Protein AF-M0PJS1-F1 (afdb_monomer_lite)

Foldseek 3Di:
DPPDPDDDDLVVLLVVCVVPHDAQEEAEDADCQLNSNVLSCVVVNYHYDYHHDDVVSVVNNVVVNVVCVVVVVVCVVAFDPFLVQQLLQQLLQLLLLLVLLVQLCVVVVHPFSLPAQFQEWEWEWPFTGCCRPHVLAGGETEIEGAGAPPQDPVNQVVSQVSSVVSCCDPPNVVSNYHYDYHYDHLVVVVVCVVVVVPVRDDQKWFKDFQSDRQATDDIDGPVRVCVCRVVHVNSSVVRSPHRHRMYIYQKGKHWADQPDDPPPDDDDRDQWTKIWIAGVVGDIRIHTHHDD

InterPro domains:
  IPR001091 Restriction/modification DNA-methyltransferase [PR00508] (4-21)
  IPR001091 Restriction/modification DNA-methyltransferase [PR00508] (23-41)
  IPR001091 Restriction/modification DNA-methyltransferase [PR00508] (46-66)
  IPR002941 DNA methylase N-4/N-6 [PF01555] (4-60)
  IPR029063 S-adenosyl-L-methionine-dependent methyltransferase superfamily [G3DSA:3.40.50.150] (2-87)
  IPR029063 S-adenosyl-L-methionine-dependent methyltransferase superfamily [SSF53335] (4-60)

Radius of gyration: 25.77 Å; chains: 1; bounding box: 63×34×69 Å

pLDDT: mean 86.14, std 14.32, range [41.97, 98.25]

Organism: NCBI:txid1230455

Secondary structure (DSSP, 8-state):
----TTPPPHHHHHHHHHHH--TT-EEEETT-TT-HHHHHHHHTT-EEEE--S-HHHHHHHHHHHHHHHHHHHHHHTS--HHHHHHHHHHHHHHHHHHHHHHHHHHHTT-SSGGGSSEEEEEEEEEEESTTSSBTTB-EEEEEEEEE-TT--HHHHHHHHHHHHHHTTSTTGGGS--EEEEEEEEHHHHHHHHHTTS-----SEEEEE-TT--SB--EEEEHHHHHHHHTT--HHHHHTTT-SSPPEEESEEEEEE-TTS--TTS--PPPSSEEEEEEETTS-EEEEEE---

Sequence (292 aa):
MFDHPAAFPPKLIERILTLSTERDDVVLDPFAGSGVVLGQAELMDRRPIGVELNGKYSEAYPDLKEYLEEHHEEEDQVTSQEDLDRIICGLRQTKYARELLRTMASELGLSSPSQLDVHTAFLVSRELGYQSVEDDIHGQIDLVLLVDNETTARQALDYDEIAEEVTTIQPCSGFGIRARTLVMTAEEFISEIANETYTHLPDEFFVYEDGRHYVYSEDISYSDWRKMNEGTDQWTEHHSDNEIPPIVSNIGVEVNHPKHSMETVSRDLSGDHEIQLNKSSGEHYRHIIRTN

Structure (mmCIF, N/CA/C/O backbone):
data_AF-M0PJS1-F1
#
_entry.id   AF-M0PJS1-F1
#
loop_
_atom_site.group_PDB
_atom_site.id
_atom_site.type_symbol
_atom_site.label_atom_id
_atom_site.label_alt_id
_atom_site.label_comp_id
_atom_site.label_asym_id
_atom_site.label_entity_id
_atom_site.label_seq_id
_atom_site.pdbx_PDB_ins_code
_atom_site.Cartn_x
_atom_site.Cartn_y
_atom_site.Cartn_z
_atom_site.occupancy
_atom_site.B_iso_or_equiv
_atom_site.auth_seq_id
_atom_site.auth_comp_id
_atom_site.auth_asym_id
_atom_site.auth_atom_id
_atom_site.pdbx_PDB_model_num
ATOM 1 N N . MET A 1 1 ? 35.751 -13.418 -24.372 1.00 43.16 1 MET A N 1
ATOM 2 C CA . MET A 1 1 ? 36.240 -12.031 -24.200 1.00 43.16 1 MET A CA 1
ATOM 3 C C . MET A 1 1 ? 36.715 -11.553 -25.560 1.00 43.16 1 MET A C 1
ATOM 5 O O . MET A 1 1 ? 37.822 -11.881 -25.967 1.00 43.16 1 MET A O 1
ATOM 9 N N . PHE A 1 2 ? 35.816 -10.925 -26.316 1.00 49.91 2 PHE A N 1
ATOM 10 C CA . PHE A 1 2 ? 36.083 -10.476 -27.679 1.00 49.91 2 PHE A CA 1
ATOM 11 C C . PHE A 1 2 ? 37.102 -9.339 -27.629 1.00 49.91 2 PHE A C 1
ATOM 13 O O . PHE A 1 2 ? 36.835 -8.287 -27.055 1.00 49.91 2 PHE A O 1
ATOM 20 N N . ASP A 1 3 ? 38.290 -9.572 -28.179 1.00 45.31 3 ASP A N 1
ATOM 21 C CA . ASP A 1 3 ? 39.387 -8.605 -28.200 1.00 45.31 3 ASP A CA 1
ATOM 22 C C . ASP A 1 3 ? 39.115 -7.551 -29.294 1.00 45.31 3 ASP A C 1
ATOM 24 O O . ASP A 1 3 ? 39.772 -7.503 -30.334 1.00 45.31 3 ASP A O 1
ATOM 28 N N . HIS A 1 4 ? 38.059 -6.752 -29.097 1.00 50.75 4 HIS A N 1
ATOM 29 C CA . HIS A 1 4 ? 37.787 -5.544 -29.870 1.00 50.75 4 HIS A CA 1
ATOM 30 C C . HIS A 1 4 ? 38.051 -4.331 -28.964 1.00 50.75 4 HIS A C 1
ATOM 32 O O . HIS A 1 4 ? 37.250 -4.044 -28.073 1.00 50.75 4 HIS A O 1
ATOM 38 N N . PRO A 1 5 ? 39.122 -3.554 -29.193 1.00 41.97 5 PRO A N 1
ATOM 39 C CA . PRO A 1 5 ? 39.534 -2.441 -28.325 1.00 41.97 5 PRO A CA 1
ATOM 40 C C . PRO A 1 5 ? 38.572 -1.230 -28.302 1.00 41.97 5 PRO A C 1
ATOM 42 O O . PRO A 1 5 ? 38.933 -0.171 -27.796 1.00 41.97 5 PRO A O 1
ATOM 45 N N . ALA A 1 6 ? 37.365 -1.360 -28.867 1.00 50.88 6 ALA A N 1
ATOM 46 C CA . ALA A 1 6 ? 36.404 -0.272 -29.077 1.00 50.88 6 ALA A CA 1
ATOM 47 C C . ALA A 1 6 ? 34.950 -0.759 -29.287 1.00 50.88 6 ALA A C 1
ATOM 49 O O . ALA A 1 6 ? 34.209 -0.148 -30.052 1.00 50.88 6 ALA A O 1
ATOM 50 N N . ALA A 1 7 ? 34.536 -1.876 -28.675 1.00 60.78 7 ALA A N 1
ATOM 51 C CA . ALA A 1 7 ? 33.124 -2.264 -28.710 1.00 60.78 7 ALA A CA 1
ATOM 52 C C . ALA A 1 7 ? 32.303 -1.290 -27.846 1.00 60.78 7 ALA A C 1
ATOM 54 O O . ALA A 1 7 ? 32.611 -1.091 -26.668 1.00 60.78 7 ALA A O 1
ATOM 55 N N . PHE A 1 8 ? 31.285 -0.651 -28.429 1.00 65.44 8 PHE A N 1
ATOM 56 C CA . PHE A 1 8 ? 30.352 0.175 -27.663 1.00 65.44 8 PHE A CA 1
ATOM 57 C C . PHE A 1 8 ? 29.582 -0.697 -26.656 1.00 65.44 8 PHE A C 1
ATOM 59 O O . PHE A 1 8 ? 29.200 -1.814 -27.006 1.00 65.44 8 PHE A O 1
ATOM 66 N N . PRO A 1 9 ? 29.314 -0.209 -25.429 1.00 78.38 9 PRO A N 1
ATOM 67 C CA . PRO A 1 9 ? 28.422 -0.905 -24.508 1.00 78.38 9 PRO A CA 1
ATOM 68 C C . PRO A 1 9 ? 27.019 -1.057 -25.127 1.00 78.38 9 PRO A C 1
ATOM 70 O O . PRO A 1 9 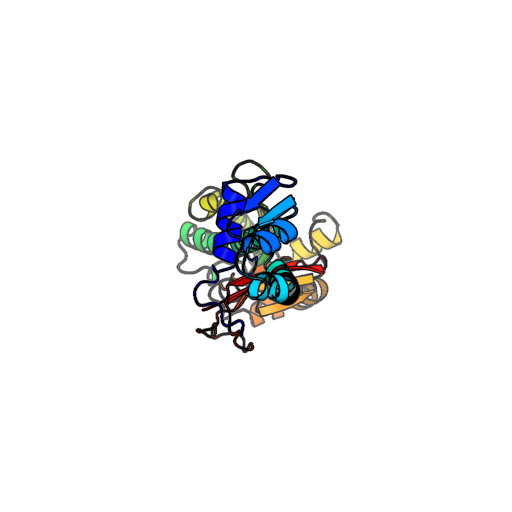? 26.480 -0.045 -25.586 1.00 78.38 9 PRO A O 1
ATOM 73 N N . PRO A 1 10 ? 26.393 -2.250 -25.108 1.00 81.75 10 PRO A N 1
ATOM 74 C CA . PRO A 1 10 ? 25.068 -2.475 -25.703 1.00 81.75 10 PRO A CA 1
ATOM 75 C C . PRO A 1 10 ? 23.997 -1.468 -25.245 1.00 81.75 10 PRO A C 1
ATOM 77 O O . PRO A 1 10 ? 23.343 -0.850 -26.081 1.00 81.75 10 PRO A O 1
ATOM 80 N N . LYS A 1 11 ? 23.943 -1.150 -23.941 1.00 77.38 11 LYS A N 1
ATOM 81 C CA . LYS A 1 11 ? 23.026 -0.141 -23.358 1.00 77.38 11 LYS A CA 1
ATOM 82 C C . LYS A 1 11 ? 23.152 1.258 -23.949 1.00 77.38 11 LYS A C 1
ATOM 84 O O . LYS A 1 11 ? 22.189 2.022 -23.996 1.00 77.38 11 LYS A O 1
ATOM 89 N N . LEU A 1 12 ? 24.359 1.640 -24.367 1.00 82.31 12 LEU A N 1
ATOM 90 C CA . LEU A 1 12 ? 24.550 2.934 -25.015 1.00 82.31 12 LEU A CA 1
ATOM 91 C C . LEU A 1 12 ? 23.846 2.947 -26.373 1.00 82.31 12 LEU A C 1
ATOM 93 O O . LEU A 1 12 ? 23.213 3.941 -26.723 1.00 82.31 12 LEU A O 1
ATOM 97 N N . ILE A 1 13 ? 23.957 1.851 -27.119 1.00 89.31 13 ILE A N 1
ATOM 98 C CA . ILE A 1 13 ? 23.344 1.715 -28.434 1.00 89.31 13 ILE A CA 1
ATOM 99 C C . ILE A 1 13 ? 21.829 1.604 -28.318 1.00 89.31 13 ILE A C 1
ATOM 101 O O . ILE A 1 13 ? 21.129 2.318 -29.027 1.00 89.31 13 ILE A O 1
ATOM 105 N N . GLU A 1 14 ? 21.334 0.801 -27.381 1.00 86.75 14 GLU A N 1
ATOM 106 C CA . GLU A 1 14 ? 19.908 0.687 -27.069 1.00 86.75 14 GLU A CA 1
ATOM 107 C C . GLU A 1 14 ? 19.284 2.071 -26.847 1.00 86.75 14 GLU A C 1
ATOM 109 O O . GLU A 1 14 ? 18.338 2.461 -27.528 1.00 86.75 14 GLU A O 1
ATOM 114 N N . ARG A 1 15 ? 19.897 2.888 -25.981 1.00 81.75 15 ARG A N 1
ATOM 115 C CA . ARG A 1 15 ? 19.432 4.253 -25.716 1.00 81.75 15 ARG A CA 1
ATOM 116 C C . ARG A 1 15 ? 19.425 5.133 -26.966 1.00 81.75 15 ARG A C 1
ATOM 118 O O . ARG A 1 15 ? 18.509 5.934 -27.138 1.00 81.75 15 ARG A O 1
ATOM 125 N N . ILE A 1 16 ? 20.448 5.032 -27.815 1.00 88.38 16 ILE A N 1
ATOM 126 C CA . ILE A 1 16 ? 20.513 5.793 -29.070 1.00 88.38 16 ILE A CA 1
ATOM 127 C C . ILE A 1 16 ? 19.375 5.362 -29.998 1.00 88.38 16 ILE A C 1
ATOM 129 O O . ILE A 1 16 ? 18.677 6.226 -30.528 1.00 88.38 16 ILE A O 1
ATOM 133 N N . LEU A 1 17 ? 19.156 4.058 -30.163 1.00 89.88 17 LEU A N 1
ATOM 134 C CA . LEU A 1 17 ? 18.108 3.511 -31.022 1.00 89.88 17 LEU A CA 1
ATOM 135 C C . LEU A 1 17 ? 16.718 3.908 -30.525 1.00 89.88 17 LEU A C 1
ATOM 137 O O . LEU A 1 17 ? 15.922 4.398 -31.319 1.00 89.88 17 LEU A O 1
ATOM 141 N N . THR A 1 18 ? 16.457 3.818 -29.221 1.00 87.38 18 THR A N 1
ATOM 142 C CA . THR A 1 18 ? 15.199 4.274 -28.607 1.00 87.38 18 THR A CA 1
ATOM 143 C C . THR A 1 18 ? 14.923 5.756 -28.862 1.00 87.38 18 THR A C 1
ATOM 145 O O . THR A 1 18 ? 13.782 6.143 -29.078 1.00 87.38 18 THR A O 1
ATOM 148 N N . LEU A 1 19 ? 15.954 6.606 -28.858 1.00 82.38 19 LEU A N 1
ATOM 149 C CA . LEU A 1 19 ? 15.788 8.051 -29.058 1.00 82.38 19 LEU A CA 1
ATOM 150 C C . LEU A 1 19 ? 15.707 8.479 -30.527 1.00 82.38 19 LEU A C 1
ATOM 152 O O . LEU A 1 19 ? 15.354 9.627 -30.798 1.00 82.38 19 LEU A O 1
ATOM 156 N N . SER A 1 20 ? 16.104 7.618 -31.463 1.00 84.62 20 SER A N 1
ATOM 157 C CA . SER A 1 20 ? 16.297 8.001 -32.868 1.00 84.62 20 SER A CA 1
ATOM 158 C C . SER A 1 20 ? 15.546 7.137 -33.878 1.00 84.62 20 SER A C 1
ATOM 160 O O . SER A 1 20 ? 15.572 7.474 -35.062 1.00 84.62 20 SER A O 1
ATOM 162 N N . THR A 1 21 ? 14.890 6.058 -33.439 1.00 89.44 21 THR A N 1
ATOM 163 C CA . THR A 1 21 ? 14.210 5.087 -34.310 1.00 89.44 21 THR A CA 1
ATOM 164 C C . THR A 1 21 ? 12.970 4.494 -33.648 1.00 89.44 21 THR A C 1
ATOM 166 O O . THR A 1 21 ? 12.951 4.267 -32.436 1.00 89.44 21 THR A O 1
ATOM 169 N N . GLU A 1 22 ? 11.982 4.150 -34.464 1.00 86.06 22 GLU A N 1
ATOM 170 C CA . GLU A 1 22 ? 10.805 3.378 -34.069 1.00 86.06 22 GLU A CA 1
ATOM 171 C C . GLU A 1 22 ? 10.966 1.889 -34.424 1.00 86.06 22 GLU A C 1
ATOM 173 O O . GLU A 1 22 ? 11.893 1.487 -35.133 1.00 86.06 22 GLU A O 1
ATOM 178 N N . ARG A 1 23 ? 10.055 1.043 -33.930 1.00 83.50 23 ARG A N 1
ATOM 179 C CA . ARG A 1 23 ? 9.947 -0.357 -34.379 1.00 83.50 23 ARG A CA 1
ATOM 180 C C . ARG A 1 23 ? 9.796 -0.410 -35.907 1.00 83.50 23 ARG A C 1
ATOM 182 O O . ARG A 1 23 ? 9.174 0.465 -36.503 1.00 83.50 23 ARG A O 1
ATOM 189 N N . ASP A 1 24 ? 10.362 -1.443 -36.530 1.00 90.50 24 ASP A N 1
ATOM 190 C CA . ASP A 1 24 ? 10.407 -1.664 -37.982 1.00 90.50 24 ASP A CA 1
ATOM 191 C C . ASP A 1 24 ? 11.245 -0.656 -38.794 1.00 90.50 24 ASP A C 1
ATOM 193 O O . ASP A 1 24 ? 11.407 -0.836 -40.012 1.00 90.50 24 ASP A O 1
ATOM 197 N N . ASP A 1 25 ? 11.839 0.369 -38.178 1.00 94.44 25 ASP A N 1
ATOM 198 C CA . ASP A 1 25 ? 12.742 1.279 -38.885 1.00 94.44 25 ASP A CA 1
ATOM 199 C C . ASP A 1 25 ? 13.999 0.565 -39.395 1.00 94.44 25 ASP A C 1
ATOM 201 O O . ASP A 1 25 ? 14.440 -0.464 -38.875 1.00 94.44 25 ASP A O 1
ATOM 205 N N . VAL A 1 26 ? 14.584 1.119 -40.460 1.00 96.38 26 VAL A N 1
ATOM 206 C CA . VAL A 1 26 ? 15.851 0.634 -41.017 1.00 96.38 26 VAL A CA 1
ATOM 207 C C . VAL A 1 26 ? 17.010 1.363 -40.348 1.00 96.38 26 VAL A C 1
ATOM 209 O O . VAL A 1 26 ? 17.112 2.585 -40.444 1.00 96.38 26 VAL A O 1
ATOM 212 N N . VAL A 1 27 ? 17.919 0.608 -39.733 1.00 95.38 27 VAL A N 1
ATOM 213 C CA . VAL A 1 27 ? 19.111 1.139 -39.056 1.00 95.38 27 VAL A CA 1
ATOM 214 C C . VAL A 1 27 ? 20.334 0.859 -39.917 1.00 95.38 27 VAL A C 1
ATOM 216 O O . VAL A 1 27 ? 20.688 -0.296 -40.123 1.00 95.38 27 VAL A O 1
ATOM 219 N N . LEU A 1 28 ? 20.988 1.901 -40.431 1.00 95.62 28 LEU A N 1
ATOM 220 C CA . LEU A 1 28 ? 22.205 1.762 -41.235 1.00 95.62 28 LEU A CA 1
ATOM 221 C C . LEU A 1 28 ? 23.446 2.085 -40.401 1.00 95.62 28 LEU A C 1
ATOM 223 O O . LEU A 1 28 ? 23.619 3.230 -39.984 1.00 95.62 28 LEU A O 1
ATOM 227 N N . ASP A 1 29 ? 24.347 1.114 -40.269 1.00 93.50 29 ASP A N 1
ATOM 228 C CA . ASP A 1 29 ? 25.695 1.329 -39.747 1.00 93.50 29 ASP A CA 1
ATOM 229 C C . ASP A 1 29 ? 26.751 1.046 -40.836 1.00 93.50 29 ASP A C 1
ATOM 231 O O . ASP A 1 29 ? 27.052 -0.113 -41.144 1.00 93.50 29 ASP A O 1
ATOM 235 N N . PRO A 1 30 ? 27.326 2.086 -41.471 1.00 93.50 30 PRO A N 1
ATOM 236 C CA . PRO A 1 30 ? 28.321 1.904 -42.524 1.00 93.50 30 PRO A CA 1
ATOM 237 C C . PRO A 1 30 ? 29.697 1.455 -42.000 1.00 93.50 30 PRO A C 1
ATOM 239 O O . PRO A 1 30 ? 30.570 1.167 -42.820 1.00 93.50 30 PRO A O 1
ATOM 242 N N . PHE A 1 31 ? 29.902 1.423 -40.677 1.00 91.12 31 PHE A N 1
ATOM 243 C CA . PHE A 1 31 ? 31.144 1.012 -40.019 1.00 91.12 31 PHE A CA 1
ATOM 244 C C . PHE A 1 31 ? 30.828 0.073 -38.852 1.00 91.12 31 PHE A C 1
ATOM 246 O O . PHE A 1 31 ? 31.144 0.361 -37.698 1.00 91.12 31 PHE A O 1
ATOM 253 N N . ALA A 1 32 ? 30.193 -1.054 -39.176 1.00 88.12 32 ALA A N 1
ATOM 254 C CA . ALA A 1 32 ? 29.545 -1.910 -38.189 1.00 88.12 32 ALA A CA 1
ATOM 255 C C . ALA A 1 32 ? 30.506 -2.527 -37.157 1.00 88.12 32 ALA A C 1
ATOM 257 O O . ALA A 1 32 ? 30.060 -2.936 -36.081 1.00 88.12 32 ALA A O 1
ATOM 258 N N . GLY A 1 33 ? 31.812 -2.612 -37.451 1.00 88.75 33 GLY A N 1
ATOM 259 C CA . GLY A 1 33 ? 32.778 -3.245 -36.558 1.00 88.75 33 GLY A CA 1
ATOM 260 C C . GLY A 1 33 ? 32.347 -4.674 -36.238 1.00 88.75 33 GLY A C 1
ATOM 261 O O . GLY A 1 33 ? 31.968 -5.426 -37.135 1.00 88.75 33 GLY A O 1
ATOM 262 N N . SER A 1 34 ? 32.352 -5.046 -34.954 1.00 85.38 34 SER A N 1
ATOM 263 C CA . SER A 1 34 ? 31.847 -6.351 -34.498 1.00 85.38 34 SER A CA 1
ATOM 264 C C . SER A 1 34 ? 30.330 -6.529 -34.644 1.00 85.38 34 SER A C 1
ATOM 266 O O . SER A 1 34 ? 29.852 -7.649 -34.515 1.00 85.38 34 SER A O 1
ATOM 268 N N . GLY A 1 35 ? 29.574 -5.461 -34.916 1.00 90.00 35 GLY A N 1
ATOM 269 C CA . GLY A 1 35 ? 28.140 -5.519 -35.204 1.00 90.00 35 GLY A CA 1
ATOM 270 C C . GLY A 1 35 ? 27.214 -5.274 -34.011 1.00 90.00 35 GLY A C 1
ATOM 271 O O . GLY A 1 35 ? 26.051 -5.657 -34.086 1.00 90.00 35 GLY A O 1
ATOM 272 N N . VAL A 1 36 ? 27.675 -4.612 -32.938 1.00 90.56 36 VAL A N 1
ATOM 273 C CA . VAL A 1 36 ? 26.840 -4.309 -31.747 1.00 90.56 36 VAL A CA 1
ATOM 274 C C . VAL A 1 36 ? 25.583 -3.525 -32.129 1.00 90.56 36 VAL A C 1
ATOM 276 O O . VAL A 1 36 ? 24.502 -3.831 -31.643 1.00 90.56 36 VAL A O 1
ATOM 279 N N . VAL A 1 37 ? 25.703 -2.557 -33.047 1.00 92.62 37 VAL A N 1
ATOM 280 C CA . VAL A 1 37 ? 24.556 -1.775 -33.541 1.00 92.62 37 VAL A CA 1
ATOM 281 C C . VAL A 1 37 ? 23.551 -2.637 -34.282 1.00 92.62 37 VAL A C 1
ATOM 283 O O . VAL A 1 37 ? 22.350 -2.467 -34.096 1.00 92.62 37 VAL A O 1
ATOM 286 N N . LEU A 1 38 ? 24.033 -3.586 -35.081 1.00 93.56 38 LEU A N 1
ATOM 287 C CA . LEU A 1 38 ? 23.169 -4.480 -35.841 1.00 93.56 38 LEU A CA 1
ATOM 288 C C . LEU A 1 38 ? 22.439 -5.446 -34.910 1.00 93.56 38 LEU A C 1
ATOM 290 O O . LEU A 1 38 ? 21.225 -5.563 -35.003 1.00 93.56 38 LEU A O 1
ATOM 294 N N . GLY A 1 39 ? 23.172 -6.091 -33.997 1.00 92.38 39 GLY A N 1
ATOM 295 C CA . GLY A 1 39 ? 22.597 -7.021 -33.026 1.00 92.38 39 GLY A CA 1
ATOM 296 C C . GLY A 1 39 ? 21.570 -6.342 -32.122 1.00 92.38 39 GLY A C 1
ATOM 297 O O . GLY A 1 39 ? 20.450 -6.823 -32.012 1.00 92.38 39 GLY A O 1
ATOM 298 N N . GLN A 1 40 ? 21.901 -5.174 -31.561 1.00 91.00 40 GLN A N 1
ATOM 299 C CA . GLN A 1 40 ? 20.974 -4.431 -30.703 1.00 91.00 40 GLN A CA 1
ATOM 300 C C . GLN A 1 40 ? 19.736 -3.943 -31.469 1.00 91.00 40 GLN A C 1
ATOM 302 O O . GLN A 1 40 ? 18.629 -4.012 -30.949 1.00 91.00 40 GLN A O 1
ATOM 307 N N . ALA A 1 41 ? 19.895 -3.460 -32.705 1.00 93.19 41 ALA A N 1
ATOM 308 C CA . ALA A 1 41 ? 18.760 -3.048 -33.526 1.00 93.19 41 ALA A CA 1
ATOM 309 C C . ALA A 1 41 ? 17.835 -4.227 -33.855 1.00 93.19 41 ALA A C 1
ATOM 311 O O . ALA A 1 41 ? 16.621 -4.068 -33.788 1.00 93.19 41 ALA A O 1
ATOM 312 N N . GLU A 1 42 ? 18.389 -5.397 -34.177 1.00 92.38 42 GLU A N 1
ATOM 313 C CA . GLU A 1 42 ? 17.598 -6.603 -34.436 1.00 92.38 42 GLU A CA 1
ATOM 314 C C . GLU A 1 42 ? 16.822 -7.057 -33.193 1.00 92.38 42 GLU A C 1
ATOM 316 O O . GLU A 1 42 ? 15.618 -7.277 -33.293 1.00 92.38 42 GLU A O 1
ATOM 321 N N . LEU A 1 43 ? 17.478 -7.110 -32.025 1.00 89.94 43 LEU A N 1
ATOM 322 C CA . LEU A 1 43 ? 16.841 -7.433 -30.738 1.00 89.94 43 LEU A CA 1
ATOM 323 C C . LEU A 1 43 ? 15.668 -6.510 -30.415 1.00 89.94 43 LEU A C 1
ATOM 325 O O . LEU A 1 43 ? 14.646 -6.926 -29.887 1.00 89.94 43 LEU A O 1
ATOM 329 N N . MET A 1 44 ? 15.808 -5.243 -30.779 1.00 88.44 44 MET A N 1
ATOM 330 C CA . MET A 1 44 ? 14.816 -4.213 -30.541 1.00 88.44 44 MET A CA 1
ATOM 331 C C . MET A 1 44 ? 13.702 -4.182 -31.611 1.00 88.44 44 MET A C 1
ATOM 333 O O . MET A 1 44 ? 12.988 -3.190 -31.696 1.00 88.44 44 MET A O 1
ATOM 337 N N . ASP A 1 45 ? 13.519 -5.203 -32.451 1.00 92.12 45 ASP A N 1
ATOM 338 C CA . ASP A 1 45 ? 12.538 -5.222 -33.555 1.00 92.12 45 ASP A CA 1
ATOM 339 C C . ASP A 1 45 ? 12.775 -4.143 -34.644 1.00 92.12 45 ASP A C 1
ATOM 341 O O . ASP A 1 45 ? 11.832 -3.575 -35.209 1.00 92.12 45 ASP A O 1
ATOM 345 N N . ARG A 1 46 ? 14.033 -3.800 -34.948 1.00 95.00 46 ARG A N 1
ATOM 346 C CA . ARG A 1 46 ? 14.403 -2.934 -36.088 1.00 95.00 46 ARG A CA 1
ATOM 347 C C . ARG A 1 46 ? 15.063 -3.753 -37.203 1.00 95.00 46 ARG A C 1
ATOM 349 O O . ARG A 1 46 ? 15.420 -4.915 -37.035 1.00 95.00 46 ARG A O 1
ATOM 356 N N . ARG A 1 47 ? 15.240 -3.144 -38.382 1.00 96.88 47 ARG A N 1
ATOM 357 C CA . ARG A 1 47 ? 15.844 -3.774 -39.573 1.00 96.88 47 ARG A CA 1
ATOM 358 C C . ARG A 1 47 ? 17.262 -3.241 -39.819 1.00 96.88 47 ARG A C 1
ATOM 360 O O . ARG A 1 47 ? 17.412 -2.238 -40.523 1.00 96.88 47 ARG A O 1
ATOM 367 N N . PRO A 1 48 ? 18.312 -3.866 -39.262 1.00 95.88 48 PRO A N 1
ATOM 368 C CA . PRO A 1 48 ? 19.676 -3.380 -39.421 1.00 95.88 48 PRO A CA 1
ATOM 369 C C . PRO A 1 48 ? 20.266 -3.675 -40.806 1.00 95.88 48 PRO A C 1
ATOM 371 O O . PRO A 1 48 ? 20.028 -4.720 -41.410 1.00 95.88 48 PRO A O 1
ATOM 374 N N . ILE A 1 49 ? 21.106 -2.761 -41.288 1.00 95.69 49 ILE A N 1
ATOM 375 C CA . ILE A 1 49 ? 21.976 -2.922 -42.452 1.00 95.69 49 ILE A CA 1
ATOM 376 C C . ILE A 1 49 ? 23.372 -2.470 -42.034 1.00 95.69 49 ILE A C 1
ATOM 378 O O . ILE A 1 49 ? 23.560 -1.324 -41.630 1.00 95.69 49 ILE A O 1
ATOM 382 N N . GLY A 1 50 ? 24.354 -3.360 -42.151 1.00 93.19 50 GLY A N 1
ATOM 383 C CA . GLY A 1 50 ? 25.729 -3.093 -41.742 1.00 93.19 50 GLY A CA 1
ATOM 384 C C . GLY A 1 50 ? 26.741 -3.338 -42.848 1.00 93.19 50 GLY A C 1
ATOM 385 O O . GLY A 1 50 ? 26.582 -4.264 -43.645 1.00 93.19 50 GLY A O 1
ATOM 386 N N . VAL A 1 51 ? 27.800 -2.529 -42.877 1.00 93.38 51 VAL A N 1
ATOM 387 C CA . VAL A 1 51 ? 28.969 -2.752 -43.739 1.00 93.38 51 VAL A CA 1
ATOM 388 C C . VAL A 1 51 ? 30.233 -2.766 -42.885 1.00 93.38 51 VAL A C 1
ATOM 390 O O . VAL A 1 51 ? 30.452 -1.876 -42.069 1.00 93.38 51 VAL A O 1
ATOM 393 N N . GLU A 1 52 ? 31.076 -3.776 -43.091 1.00 90.62 52 GLU A N 1
ATOM 394 C CA . GLU A 1 52 ? 32.392 -3.904 -42.466 1.00 90.62 52 GLU A CA 1
ATOM 395 C C . GLU A 1 52 ? 33.365 -4.534 -43.472 1.00 90.62 52 GLU A C 1
ATOM 397 O O . GLU A 1 52 ? 33.002 -5.435 -44.230 1.00 90.62 52 GLU A O 1
ATOM 402 N N . LEU A 1 53 ? 34.597 -4.029 -43.518 1.00 91.19 53 LEU A N 1
ATOM 403 C CA . LEU A 1 53 ? 35.625 -4.475 -44.463 1.00 91.19 53 LEU A CA 1
ATOM 404 C C . LEU A 1 53 ? 36.530 -5.554 -43.863 1.00 91.19 53 LEU A C 1
ATOM 406 O O . LEU A 1 53 ? 37.124 -6.351 -44.592 1.00 91.19 53 LEU A O 1
ATOM 410 N N . ASN A 1 54 ? 36.680 -5.563 -42.541 1.00 87.50 54 ASN A N 1
ATOM 411 C CA . ASN A 1 54 ? 37.516 -6.508 -41.830 1.00 87.50 54 ASN A CA 1
ATOM 412 C C . ASN A 1 54 ? 36.760 -7.814 -41.572 1.00 87.50 54 ASN A C 1
ATOM 414 O O . ASN A 1 54 ? 35.949 -7.910 -40.652 1.00 87.50 54 ASN A O 1
ATOM 418 N N . GLY A 1 55 ? 37.115 -8.851 -42.334 1.00 85.81 55 GLY A N 1
ATOM 419 C CA . GLY A 1 55 ? 36.506 -10.177 -42.217 1.00 85.81 55 GLY A CA 1
ATOM 420 C C . GLY A 1 55 ? 36.545 -10.763 -40.803 1.00 85.81 55 GLY A C 1
ATOM 421 O O . GLY A 1 55 ? 35.607 -11.448 -40.425 1.00 85.81 55 GLY A O 1
ATOM 422 N N . LYS A 1 56 ? 37.542 -10.415 -39.974 1.00 85.75 56 LYS A N 1
ATOM 423 C CA . LYS A 1 56 ? 37.596 -10.881 -38.576 1.00 85.75 56 LY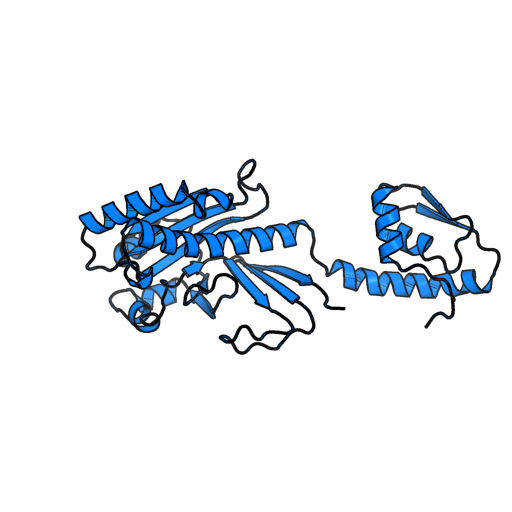S A CA 1
ATOM 424 C C . LYS A 1 56 ? 36.410 -10.408 -37.737 1.00 85.75 56 LYS A C 1
ATOM 426 O O . LYS A 1 56 ? 35.990 -11.117 -36.833 1.00 85.75 56 LYS A O 1
ATOM 431 N N . TYR A 1 57 ? 35.907 -9.203 -37.993 1.00 83.31 57 TYR A N 1
ATOM 432 C CA . TYR A 1 57 ? 34.765 -8.669 -37.255 1.00 83.31 57 TYR A CA 1
ATOM 433 C C . TYR A 1 57 ? 33.447 -9.221 -37.793 1.00 83.31 57 TYR A C 1
ATOM 435 O O . TYR A 1 57 ? 32.570 -9.555 -37.006 1.00 83.31 57 TYR A O 1
ATOM 443 N N . SER A 1 58 ? 33.349 -9.417 -39.110 1.00 83.06 58 SER A N 1
ATOM 444 C CA . SER A 1 58 ? 32.211 -10.111 -39.721 1.00 83.06 58 SER A CA 1
ATOM 445 C C . SER A 1 58 ? 32.093 -11.563 -39.245 1.00 83.06 58 SER A C 1
ATOM 447 O O . SER A 1 58 ? 30.990 -12.041 -39.011 1.00 83.06 58 SER A O 1
ATOM 449 N N . GLU A 1 59 ? 33.222 -12.256 -39.073 1.00 86.38 59 GLU A N 1
ATOM 450 C CA . GLU A 1 59 ? 33.275 -13.628 -38.552 1.00 86.38 59 GLU A CA 1
ATOM 451 C C . GLU A 1 59 ? 32.876 -13.717 -37.072 1.00 86.38 59 GLU A C 1
ATOM 453 O O . GLU A 1 59 ? 32.342 -14.740 -36.663 1.00 86.38 59 GLU A O 1
ATOM 458 N N . ALA A 1 60 ? 33.091 -12.654 -36.287 1.00 84.12 60 ALA A N 1
ATOM 459 C CA . ALA A 1 60 ? 32.734 -12.594 -34.865 1.00 84.12 60 ALA A CA 1
ATOM 460 C C . ALA A 1 60 ? 31.264 -12.207 -34.605 1.00 84.12 60 ALA A C 1
ATOM 462 O O . ALA A 1 60 ? 30.808 -12.264 -33.465 1.00 84.12 60 ALA A O 1
ATOM 463 N N . TYR A 1 61 ? 30.526 -11.782 -35.636 1.00 87.00 61 TYR A N 1
ATOM 464 C CA . TYR A 1 61 ? 29.149 -11.308 -35.490 1.00 87.00 61 TYR A CA 1
ATOM 465 C C . TYR A 1 61 ? 28.165 -12.373 -34.967 1.00 87.00 61 TYR A C 1
ATOM 467 O O . TYR A 1 61 ? 27.370 -12.022 -34.098 1.00 87.00 61 TYR A O 1
ATOM 475 N N . PRO A 1 62 ? 28.197 -13.649 -35.413 1.00 87.62 62 PRO A N 1
ATOM 476 C CA . PRO A 1 62 ? 27.315 -14.682 -34.865 1.00 87.62 62 PRO A CA 1
ATOM 477 C C . PRO A 1 62 ? 27.491 -14.871 -33.354 1.00 87.62 62 PRO A C 1
ATOM 479 O O . PRO A 1 62 ? 26.501 -14.849 -32.632 1.00 87.62 62 PRO A O 1
ATOM 482 N N . ASP A 1 63 ? 28.737 -14.952 -32.876 1.00 85.44 63 ASP A N 1
ATOM 483 C CA . ASP A 1 63 ? 29.037 -15.109 -31.447 1.00 85.44 63 ASP A CA 1
ATOM 484 C C . ASP A 1 63 ? 28.605 -13.872 -30.636 1.00 85.44 63 ASP A C 1
ATOM 486 O O . ASP A 1 63 ? 28.162 -13.983 -29.495 1.00 85.44 63 ASP A O 1
ATOM 490 N N . LEU A 1 64 ? 28.734 -12.668 -31.213 1.00 86.25 64 LEU A N 1
ATOM 491 C CA . LEU A 1 64 ? 28.222 -11.442 -30.597 1.00 86.25 64 LEU A CA 1
ATOM 492 C C . LEU A 1 64 ? 26.695 -11.454 -30.521 1.00 86.25 64 LEU A C 1
ATOM 494 O O . LEU A 1 64 ? 26.145 -11.019 -29.516 1.00 86.25 64 LEU A O 1
ATOM 498 N N . LYS A 1 65 ? 26.019 -11.892 -31.585 1.00 86.44 65 LYS A N 1
ATOM 499 C CA . LYS A 1 65 ? 24.560 -11.964 -31.627 1.00 86.44 65 LYS A CA 1
ATOM 500 C C . LYS A 1 65 ? 24.041 -12.926 -30.562 1.00 86.44 65 LYS A C 1
ATOM 502 O O . LYS A 1 65 ? 23.183 -12.520 -29.795 1.00 86.44 65 LYS A O 1
ATOM 507 N N . GLU A 1 66 ? 24.628 -14.117 -30.460 1.00 84.69 66 GLU A N 1
ATOM 508 C CA . GLU A 1 66 ? 24.303 -15.091 -29.410 1.00 84.69 66 GLU A CA 1
ATOM 509 C C . GLU A 1 66 ? 24.550 -14.499 -28.013 1.00 84.69 66 GLU A C 1
ATOM 511 O O . GLU A 1 66 ? 23.659 -14.522 -27.174 1.00 84.69 66 GLU A O 1
ATOM 516 N N . TYR A 1 67 ? 25.696 -13.841 -27.790 1.00 84.12 67 TYR A N 1
ATOM 517 C CA . TYR A 1 67 ? 25.963 -13.129 -26.534 1.00 84.12 67 TYR A CA 1
ATOM 518 C C . TYR A 1 67 ? 24.896 -12.069 -26.220 1.00 84.12 67 TYR A C 1
ATOM 520 O O . TYR A 1 67 ? 24.447 -11.970 -25.081 1.00 84.12 67 TYR A O 1
ATOM 528 N N . LEU A 1 68 ? 24.502 -11.254 -27.203 1.00 83.44 68 LEU A N 1
ATOM 529 C CA . LEU A 1 68 ? 23.487 -10.223 -27.008 1.00 83.44 68 LEU A CA 1
ATOM 530 C C . LEU A 1 68 ? 22.109 -10.839 -26.744 1.00 83.44 68 LEU A C 1
ATOM 532 O O . LEU A 1 68 ? 21.424 -10.336 -25.871 1.00 83.44 68 LEU A O 1
ATOM 536 N N . GLU A 1 69 ? 21.723 -11.913 -27.435 1.00 81.31 69 GLU A N 1
ATOM 537 C CA . GLU A 1 69 ? 20.465 -12.643 -27.208 1.00 81.31 69 GLU A CA 1
ATOM 538 C C . GLU A 1 69 ? 20.419 -13.262 -25.800 1.00 81.31 69 GLU A C 1
ATOM 540 O O . GLU A 1 69 ? 19.473 -13.009 -25.058 1.00 81.31 69 GLU A O 1
ATOM 545 N N . GLU A 1 70 ? 21.476 -13.969 -25.381 1.00 76.44 70 GLU A N 1
ATOM 546 C CA . GLU A 1 70 ? 21.587 -14.557 -24.035 1.00 76.44 70 GLU A CA 1
ATOM 547 C C . GLU A 1 70 ? 21.486 -13.494 -22.929 1.00 76.44 70 GLU A C 1
ATOM 549 O O . GLU A 1 70 ? 20.812 -13.693 -21.920 1.00 76.44 70 GLU A O 1
ATOM 554 N N . HIS A 1 71 ? 22.135 -12.341 -23.119 1.00 69.50 71 HIS A N 1
ATOM 555 C CA . HIS A 1 71 ? 22.135 -11.265 -22.124 1.00 69.50 71 HIS A CA 1
ATOM 556 C C . HIS A 1 71 ? 20.901 -10.351 -22.236 1.00 69.50 71 HIS A C 1
ATOM 558 O O . HIS A 1 71 ? 20.591 -9.654 -21.272 1.00 69.50 71 HIS A O 1
ATOM 564 N N . HIS A 1 72 ? 20.186 -10.354 -23.368 1.00 65.25 72 HIS A N 1
ATOM 565 C CA . HIS A 1 72 ? 18.906 -9.660 -23.539 1.00 65.25 72 HIS A CA 1
ATOM 566 C C . HIS A 1 72 ? 17.786 -10.413 -22.829 1.00 65.25 72 HIS A C 1
ATOM 568 O O . HIS A 1 72 ? 16.990 -9.783 -22.151 1.00 65.25 72 HIS A O 1
ATOM 574 N N . GLU A 1 73 ? 17.753 -11.748 -22.888 1.00 50.72 73 GLU A N 1
ATOM 575 C CA . GLU A 1 73 ? 16.785 -12.544 -22.116 1.00 50.72 73 GLU A CA 1
ATOM 576 C C . GLU A 1 73 ? 16.983 -12.384 -20.593 1.00 50.72 73 GLU A C 1
ATOM 578 O O . GLU A 1 73 ? 16.014 -12.371 -19.831 1.00 50.72 73 GLU A O 1
ATOM 583 N N . GLU A 1 74 ? 18.225 -12.185 -20.135 1.00 48.91 74 GLU A N 1
ATOM 584 C CA . GLU A 1 74 ? 18.526 -11.828 -18.740 1.00 48.91 74 GLU A CA 1
ATOM 585 C C . GLU A 1 74 ? 18.171 -10.371 -18.380 1.00 48.91 74 GLU A C 1
ATOM 587 O O . GLU A 1 74 ? 18.016 -10.056 -17.195 1.00 48.91 74 GLU A O 1
ATOM 592 N N . GLU A 1 75 ? 18.069 -9.467 -19.359 1.00 49.00 75 GLU A N 1
ATOM 593 C CA . GLU A 1 75 ? 17.652 -8.070 -19.169 1.00 49.00 75 GLU A CA 1
ATOM 594 C C . GLU A 1 75 ? 16.147 -7.853 -19.391 1.00 49.00 75 GLU A C 1
ATOM 596 O O . GLU A 1 75 ? 15.586 -7.002 -18.721 1.00 49.00 75 GLU A O 1
ATOM 601 N N . ASP A 1 76 ? 15.445 -8.670 -20.178 1.00 45.50 76 ASP A N 1
ATOM 602 C CA . ASP A 1 76 ? 13.973 -8.695 -20.257 1.00 45.50 76 ASP A CA 1
ATOM 603 C C . ASP A 1 76 ? 13.332 -9.279 -18.982 1.00 45.50 76 ASP A C 1
ATOM 605 O O . ASP A 1 76 ? 12.147 -9.080 -18.714 1.00 45.50 76 ASP A O 1
ATOM 609 N N . GLN A 1 77 ? 14.121 -9.949 -18.131 1.00 46.12 77 GLN A N 1
ATOM 610 C CA . GLN A 1 77 ? 13.736 -10.210 -16.738 1.00 46.12 77 GLN A CA 1
ATOM 611 C C . GLN A 1 77 ? 13.760 -8.943 -15.861 1.00 46.12 77 GLN A C 1
ATOM 613 O O . GLN A 1 77 ? 13.279 -8.971 -14.725 1.00 46.12 77 GLN A O 1
ATOM 618 N N . VAL A 1 78 ? 14.273 -7.816 -16.369 1.00 51.38 78 VAL A N 1
ATOM 619 C CA . VAL A 1 78 ? 14.066 -6.482 -15.797 1.00 51.38 78 VAL A CA 1
ATOM 620 C C . VAL A 1 78 ? 12.680 -6.009 -16.237 1.00 51.38 78 VAL A C 1
ATOM 622 O O . VAL A 1 78 ? 12.528 -5.291 -17.212 1.00 51.38 78 VAL A O 1
ATOM 625 N N . THR A 1 79 ? 11.678 -6.475 -15.489 1.00 55.56 79 THR A N 1
ATOM 626 C CA . THR A 1 79 ? 10.398 -5.818 -15.163 1.00 55.56 79 THR A CA 1
ATOM 627 C C . THR A 1 79 ? 9.858 -4.827 -16.189 1.00 55.56 79 THR A C 1
ATOM 629 O O . THR A 1 79 ? 10.424 -3.748 -16.385 1.00 55.56 79 THR A O 1
ATOM 632 N N . SER A 1 80 ? 8.672 -5.109 -16.731 1.00 69.00 80 SER A N 1
ATOM 633 C CA . SER A 1 80 ? 7.974 -4.121 -17.552 1.00 69.00 80 SER A CA 1
ATOM 634 C C . SER A 1 80 ? 7.772 -2.813 -16.767 1.00 69.00 80 SER A C 1
ATOM 636 O O . SER A 1 80 ? 7.595 -2.821 -15.546 1.00 69.00 80 SER A O 1
ATOM 638 N N . GLN A 1 81 ? 7.785 -1.667 -17.456 1.00 71.56 81 GLN A N 1
ATOM 639 C CA . GLN A 1 81 ? 7.479 -0.368 -16.837 1.00 71.56 81 GLN A CA 1
ATOM 640 C C . GLN A 1 81 ? 6.161 -0.424 -16.035 1.00 71.56 81 GLN A C 1
ATOM 642 O O . GLN A 1 81 ? 6.063 0.167 -14.962 1.00 71.56 81 GLN A O 1
ATOM 647 N N . GLU A 1 82 ? 5.186 -1.203 -16.514 1.00 77.50 82 GLU A N 1
ATOM 648 C CA . GLU A 1 82 ? 3.895 -1.432 -15.858 1.00 77.50 82 GLU A CA 1
ATOM 649 C C . GLU A 1 82 ? 4.025 -2.172 -14.516 1.00 77.50 82 GLU A C 1
ATOM 651 O O . GLU A 1 82 ? 3.351 -1.823 -13.545 1.00 77.50 82 GLU A O 1
ATOM 656 N N . ASP A 1 83 ? 4.902 -3.171 -14.424 1.00 81.12 83 ASP A N 1
ATOM 657 C CA . ASP A 1 83 ? 5.138 -3.922 -13.187 1.00 81.12 83 ASP A CA 1
ATOM 658 C C . ASP A 1 83 ? 5.834 -3.051 -12.131 1.00 81.12 83 ASP A C 1
ATOM 660 O O . ASP A 1 83 ? 5.471 -3.086 -10.951 1.00 81.12 83 ASP A O 1
ATOM 664 N N . LEU A 1 84 ? 6.796 -2.217 -12.546 1.00 80.56 84 LEU A N 1
ATOM 665 C CA . LEU A 1 84 ? 7.436 -1.241 -11.660 1.00 80.56 84 LEU A CA 1
ATOM 666 C C . LEU A 1 84 ? 6.417 -0.215 -11.147 1.00 80.56 84 LEU A C 1
ATOM 668 O O . LEU A 1 84 ? 6.402 0.104 -9.955 1.00 80.56 84 LEU A O 1
ATOM 672 N N . ASP A 1 85 ? 5.531 0.262 -12.019 1.00 84.94 85 ASP A N 1
ATOM 673 C CA . ASP A 1 85 ? 4.453 1.170 -11.642 1.00 84.94 85 ASP A CA 1
ATOM 674 C C . ASP A 1 85 ? 3.518 0.525 -10.609 1.00 84.94 85 ASP A C 1
ATOM 676 O O . ASP A 1 85 ? 3.187 1.158 -9.601 1.00 84.94 85 ASP A O 1
ATOM 680 N N . ARG A 1 86 ? 3.140 -0.749 -10.792 1.00 89.25 86 ARG A N 1
ATOM 681 C CA . ARG A 1 86 ? 2.335 -1.505 -9.813 1.00 89.25 86 ARG A CA 1
ATOM 682 C C . ARG A 1 86 ? 3.043 -1.621 -8.468 1.00 89.25 86 ARG A C 1
ATOM 684 O O . ARG A 1 86 ? 2.422 -1.355 -7.439 1.00 89.25 86 ARG A O 1
ATOM 691 N N . ILE A 1 87 ? 4.336 -1.946 -8.466 1.00 88.50 87 ILE A N 1
ATOM 692 C CA . ILE A 1 87 ? 5.162 -2.012 -7.252 1.00 88.50 87 ILE A CA 1
ATOM 693 C C . ILE A 1 87 ? 5.175 -0.660 -6.521 1.00 88.50 87 ILE A C 1
ATOM 695 O O . ILE A 1 87 ? 4.925 -0.603 -5.314 1.00 88.50 87 ILE A O 1
ATOM 699 N N . ILE A 1 88 ? 5.416 0.443 -7.237 1.00 89.38 88 ILE A N 1
ATOM 700 C CA . ILE A 1 88 ? 5.428 1.796 -6.660 1.00 89.38 88 ILE A CA 1
ATOM 701 C C . ILE A 1 88 ? 4.051 2.153 -6.089 1.00 89.38 88 ILE A C 1
ATOM 703 O O . ILE A 1 88 ? 3.965 2.721 -4.998 1.00 89.38 88 ILE A O 1
ATOM 707 N N . CYS A 1 89 ? 2.970 1.817 -6.793 1.00 93.44 89 CYS A N 1
ATOM 708 C CA . CYS A 1 89 ? 1.612 2.036 -6.300 1.00 93.44 89 CYS A CA 1
ATOM 709 C C . CYS A 1 89 ? 1.328 1.199 -5.043 1.00 93.44 89 CYS A C 1
ATOM 711 O O . CYS A 1 89 ? 0.711 1.707 -4.108 1.00 93.44 89 CYS A O 1
ATOM 713 N N . GLY A 1 90 ? 1.839 -0.034 -4.970 1.00 94.75 90 GLY A N 1
ATOM 714 C CA . GLY A 1 90 ? 1.698 -0.902 -3.800 1.00 94.75 90 GLY A CA 1
ATOM 715 C C . GLY A 1 90 ? 2.389 -0.310 -2.574 1.00 94.75 90 GLY A C 1
ATOM 716 O O . GLY A 1 90 ? 1.762 -0.144 -1.530 1.00 94.75 90 GLY A O 1
ATOM 717 N N . LEU A 1 91 ? 3.641 0.134 -2.741 1.00 93.75 91 LEU A N 1
ATOM 718 C CA . LEU A 1 91 ? 4.394 0.868 -1.715 1.00 93.75 91 LEU A CA 1
ATOM 719 C C . LEU A 1 91 ? 3.659 2.124 -1.232 1.00 93.75 91 LEU A C 1
ATOM 721 O O . LEU A 1 91 ? 3.703 2.458 -0.047 1.00 93.75 91 LEU A O 1
ATOM 725 N N . ARG A 1 92 ? 2.997 2.852 -2.139 1.00 95.38 92 ARG A N 1
ATOM 726 C CA . ARG A 1 92 ? 2.198 4.029 -1.771 1.00 95.38 92 ARG A CA 1
ATOM 727 C C . ARG A 1 92 ? 0.995 3.640 -0.920 1.00 95.38 92 ARG A C 1
ATOM 729 O O . ARG A 1 92 ? 0.749 4.326 0.065 1.00 95.38 92 ARG A O 1
ATOM 736 N N . GLN A 1 93 ? 0.278 2.570 -1.262 1.00 97.50 93 GLN A N 1
ATOM 737 C CA . GLN A 1 93 ? -0.906 2.126 -0.518 1.00 97.50 93 GLN A CA 1
ATOM 738 C C . GLN A 1 93 ? -0.562 1.633 0.892 1.00 97.50 93 GLN A C 1
ATOM 740 O O . GLN A 1 93 ? -1.191 2.069 1.856 1.00 97.50 93 GLN A O 1
ATOM 745 N N . THR A 1 94 ? 0.478 0.811 1.047 1.00 96.69 94 THR A N 1
ATOM 746 C CA . THR A 1 94 ? 0.916 0.344 2.376 1.00 96.69 94 THR A CA 1
ATOM 747 C C . THR A 1 94 ? 1.418 1.502 3.237 1.00 96.69 94 THR A C 1
ATOM 749 O O . THR A 1 94 ? 1.093 1.606 4.421 1.00 96.69 94 THR A O 1
ATOM 752 N N . LYS A 1 95 ? 2.166 2.435 2.636 1.00 96.38 95 LYS A N 1
ATOM 753 C CA . LYS A 1 95 ? 2.614 3.649 3.320 1.00 96.38 95 LYS A CA 1
ATOM 754 C C . LYS A 1 95 ? 1.444 4.554 3.703 1.00 96.38 95 LYS A C 1
ATOM 756 O O . LYS A 1 95 ? 1.482 5.132 4.784 1.00 96.38 95 LYS A O 1
ATOM 761 N N . TYR A 1 96 ? 0.422 4.664 2.856 1.00 98.19 96 TYR A N 1
ATOM 762 C CA . TYR A 1 96 ? -0.766 5.471 3.122 1.00 98.19 96 TYR A CA 1
ATOM 763 C C . TYR A 1 96 ? -1.494 5.007 4.379 1.00 98.19 96 TYR A C 1
ATOM 765 O O . TYR A 1 96 ? -1.755 5.836 5.240 1.00 98.19 96 TYR A O 1
ATOM 773 N N . ALA A 1 97 ? -1.756 3.704 4.531 1.00 97.88 97 ALA A N 1
ATOM 774 C CA . ALA A 1 97 ? -2.408 3.167 5.731 1.00 97.88 97 ALA A CA 1
ATOM 775 C C . ALA A 1 97 ? -1.656 3.560 7.015 1.00 97.88 97 ALA A C 1
ATOM 777 O O . ALA A 1 97 ? -2.250 4.024 7.987 1.00 97.88 97 ALA A O 1
ATOM 778 N N . ARG A 1 98 ? -0.322 3.463 6.986 1.00 97.31 98 ARG A N 1
ATOM 779 C CA . ARG A 1 98 ? 0.527 3.878 8.103 1.00 97.31 98 ARG A CA 1
ATOM 780 C C . ARG A 1 98 ? 0.471 5.380 8.374 1.00 97.31 98 ARG A C 1
ATOM 782 O O . ARG A 1 98 ? 0.395 5.786 9.532 1.00 97.31 98 ARG A O 1
ATOM 789 N N . GLU A 1 99 ? 0.598 6.206 7.336 1.00 97.75 99 GLU A N 1
ATOM 790 C CA . GLU A 1 99 ? 0.552 7.660 7.514 1.00 97.75 99 GLU A CA 1
ATOM 791 C C . GLU A 1 99 ? -0.835 8.121 7.964 1.00 97.75 99 GLU A C 1
ATOM 793 O O . GLU A 1 99 ? -0.911 9.007 8.803 1.00 97.75 99 GLU A O 1
ATOM 798 N N . LEU A 1 100 ? -1.910 7.473 7.508 1.00 98.06 100 LEU A N 1
ATOM 799 C CA . LEU A 1 100 ? -3.263 7.755 7.970 1.00 98.06 100 LEU A CA 1
ATOM 800 C C . LEU A 1 100 ? -3.379 7.526 9.480 1.00 98.06 100 LEU A C 1
ATOM 802 O O . LEU A 1 100 ? -3.772 8.448 10.184 1.00 98.06 100 LEU A O 1
ATOM 806 N N . LEU A 1 101 ? -2.939 6.375 10.002 1.00 97.75 101 LEU A N 1
ATOM 807 C CA . LEU A 1 101 ? -2.923 6.116 11.452 1.00 97.75 101 LEU A CA 1
ATOM 808 C C . LEU A 1 101 ? -2.095 7.161 12.224 1.00 97.75 101 LEU A C 1
ATOM 810 O O . LEU A 1 101 ? -2.495 7.622 13.293 1.00 97.75 101 LEU A O 1
ATOM 814 N N . ARG A 1 102 ? -0.945 7.577 11.676 1.00 97.31 102 ARG A N 1
ATOM 815 C CA . ARG A 1 102 ? -0.096 8.625 12.273 1.00 97.31 102 ARG A CA 1
ATOM 816 C C . ARG A 1 102 ? -0.771 9.985 12.311 1.00 97.31 102 ARG A C 1
ATOM 818 O O . ARG A 1 102 ? -0.703 10.666 13.334 1.00 97.31 102 ARG A O 1
ATOM 825 N N . THR A 1 103 ? -1.396 10.384 11.214 1.00 97.75 103 THR A N 1
ATOM 826 C CA . THR A 1 103 ? -2.075 11.670 11.123 1.00 97.75 103 THR A CA 1
ATOM 827 C C . THR A 1 103 ? -3.336 11.668 11.980 1.00 97.75 103 THR A C 1
ATOM 829 O O . THR A 1 103 ? -3.516 12.616 12.731 1.00 97.75 103 THR A O 1
ATOM 832 N N . MET A 1 104 ? -4.123 10.586 12.001 1.00 97.56 104 MET A N 1
ATOM 833 C CA . MET A 1 104 ? -5.264 10.446 12.917 1.00 97.56 104 MET A CA 1
ATOM 834 C C . MET A 1 104 ? -4.851 10.634 14.379 1.00 97.56 104 MET A C 1
ATOM 836 O O . MET A 1 104 ? -5.458 11.428 15.093 1.00 97.56 104 MET A O 1
ATOM 840 N N . ALA A 1 105 ? -3.788 9.952 14.821 1.00 96.88 105 ALA A N 1
ATOM 841 C CA . ALA A 1 105 ? -3.280 10.102 16.182 1.00 96.88 105 ALA A CA 1
ATOM 842 C C . ALA A 1 105 ? -2.874 11.555 16.481 1.00 96.88 105 ALA A C 1
ATOM 844 O O . ALA A 1 105 ? -3.218 12.089 17.534 1.00 96.88 105 ALA A O 1
ATOM 845 N N . SER A 1 106 ? -2.197 12.213 15.535 1.00 96.62 106 SER A N 1
ATOM 846 C CA . SER A 1 106 ? -1.811 13.622 15.657 1.00 96.62 106 SER A CA 1
ATOM 847 C C . SER A 1 106 ? -3.019 14.560 15.764 1.00 96.62 106 SER A C 1
ATOM 849 O O . SER A 1 106 ? -3.030 15.424 16.640 1.00 96.62 106 SER A O 1
ATOM 851 N N . GLU A 1 107 ? -4.033 14.400 14.909 1.00 96.75 107 GLU A N 1
ATOM 852 C CA . GLU A 1 107 ? -5.242 15.243 14.909 1.00 96.75 107 GLU A CA 1
ATOM 853 C C . GLU A 1 107 ? -6.075 15.058 16.186 1.00 96.75 107 GLU A C 1
ATOM 855 O O . GLU A 1 107 ? -6.641 16.013 16.717 1.00 96.75 107 GLU A O 1
ATOM 860 N N . LEU A 1 108 ? -6.063 13.853 16.759 1.00 95.25 108 LEU A N 1
ATOM 861 C CA . LEU A 1 108 ? -6.679 13.558 18.056 1.00 95.25 108 LEU A CA 1
ATOM 862 C C . LEU A 1 108 ? -5.837 14.018 19.260 1.00 95.25 108 LEU A C 1
ATOM 864 O O . LEU A 1 108 ? -6.253 13.858 20.409 1.00 95.25 108 LEU A O 1
ATOM 868 N N . GLY A 1 109 ? -4.657 14.601 19.029 1.00 95.44 109 GLY A N 1
ATOM 869 C CA . GLY A 1 109 ? -3.760 15.077 20.083 1.00 95.44 109 GLY A CA 1
ATOM 870 C C . GLY A 1 109 ? -3.051 13.962 20.858 1.00 95.44 109 GLY A C 1
ATOM 871 O O . GLY A 1 109 ? -2.593 14.188 21.982 1.00 95.44 109 GLY A O 1
ATOM 872 N N . LEU A 1 110 ? -2.960 12.765 20.278 1.00 95.19 110 LEU A N 1
ATOM 873 C CA . LEU A 1 110 ? -2.248 11.620 20.834 1.00 95.19 110 LEU A CA 1
ATOM 874 C C . LEU A 1 110 ? -0.751 11.699 20.506 1.00 95.19 110 LEU A C 1
ATOM 876 O O . LEU A 1 110 ? -0.325 12.311 19.527 1.00 95.19 110 LEU A O 1
ATOM 880 N N . SER A 1 111 ? 0.074 11.079 21.350 1.00 91.81 111 SER A N 1
ATOM 881 C CA . SER A 1 111 ? 1.535 11.085 21.186 1.00 91.81 111 SER A CA 1
ATOM 882 C C . SER A 1 111 ? 2.030 10.022 20.205 1.00 91.81 111 SER A 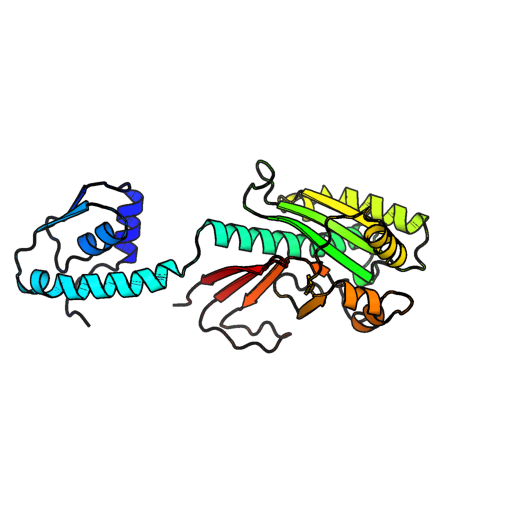C 1
ATOM 884 O O . SER A 1 111 ? 3.090 10.197 19.604 1.00 91.81 111 SER A O 1
ATOM 886 N N . SER A 1 112 ? 1.287 8.925 20.048 1.00 92.44 112 SER A N 1
ATOM 887 C CA . SER A 1 112 ? 1.617 7.828 19.136 1.00 92.44 112 SER A CA 1
ATOM 888 C C . SER A 1 112 ? 0.358 7.126 18.617 1.00 92.44 112 SER A C 1
ATOM 890 O O . SER A 1 112 ? -0.673 7.149 19.292 1.00 92.44 112 SER A O 1
ATOM 892 N N . PRO A 1 113 ? 0.432 6.456 17.451 1.00 94.31 113 PRO A N 1
ATOM 893 C CA . PRO A 1 113 ? -0.677 5.654 16.932 1.00 94.31 113 PRO A CA 1
ATOM 894 C C . PRO A 1 113 ? -1.084 4.491 17.836 1.00 94.31 113 PRO A C 1
ATOM 896 O O . PRO A 1 113 ? -2.249 4.126 17.836 1.00 94.31 113 PRO A O 1
ATOM 899 N N . SER A 1 114 ? -0.171 3.948 18.644 1.00 92.69 114 SER A N 1
ATOM 900 C CA . SER A 1 114 ? -0.487 2.924 19.652 1.00 92.69 114 SER A CA 1
ATOM 901 C C . SER A 1 114 ? -1.444 3.383 20.760 1.00 92.69 114 SER A C 1
ATOM 903 O O . SER A 1 114 ? -1.897 2.559 21.545 1.00 92.69 114 SER A O 1
ATOM 905 N N . GLN A 1 115 ? -1.731 4.686 20.867 1.00 93.81 115 GLN A N 1
ATOM 906 C CA . GLN A 1 115 ? -2.734 5.222 21.795 1.00 93.81 115 GLN A CA 1
ATOM 907 C C . GLN A 1 115 ? -4.131 5.332 21.178 1.00 93.81 115 GLN A C 1
ATOM 909 O O . GLN A 1 115 ? -5.057 5.743 21.873 1.00 93.81 115 GLN A O 1
ATOM 914 N N . LEU A 1 116 ? -4.274 5.047 19.881 1.00 93.75 116 LEU A N 1
ATOM 915 C CA . LEU A 1 116 ? -5.585 4.877 19.271 1.00 93.75 116 LEU A CA 1
ATOM 916 C C . LEU A 1 116 ? -6.206 3.599 19.834 1.00 93.75 116 LEU A C 1
ATOM 918 O O . LEU A 1 116 ? -5.509 2.599 19.978 1.00 93.75 116 LEU A O 1
ATOM 922 N N . ASP A 1 117 ? -7.522 3.591 20.018 1.00 94.12 117 ASP A N 1
ATOM 923 C CA . ASP A 1 117 ? -8.270 2.366 20.340 1.00 94.12 117 ASP A CA 1
ATOM 924 C C . ASP A 1 117 ? -8.414 1.454 19.099 1.00 94.12 117 ASP A C 1
ATOM 926 O O . ASP A 1 117 ? -9.380 0.714 18.983 1.00 94.12 117 ASP A O 1
ATOM 930 N N . VAL A 1 118 ? -7.513 1.568 18.114 1.00 95.50 118 VAL A N 1
ATOM 931 C CA . VAL A 1 118 ? -7.501 0.790 16.869 1.00 95.50 118 VAL A CA 1
ATOM 932 C C . VAL A 1 118 ? -6.513 -0.354 17.041 1.00 95.50 118 VAL A C 1
ATOM 934 O O . VAL A 1 118 ? -5.306 -0.122 17.073 1.00 95.50 118 VAL A O 1
ATOM 937 N N . HIS A 1 119 ? -6.993 -1.593 17.080 1.00 94.81 119 HIS A N 1
ATOM 938 C CA . HIS A 1 119 ? -6.126 -2.765 17.216 1.00 94.81 119 HIS A CA 1
ATOM 939 C C . HIS A 1 119 ? -5.683 -3.339 15.863 1.00 94.81 119 HIS A C 1
ATOM 941 O O . HIS A 1 119 ? -4.753 -4.143 15.799 1.00 94.81 119 HIS A O 1
ATOM 947 N N . THR A 1 120 ? -6.346 -3.007 14.749 1.00 96.62 120 THR A N 1
ATOM 948 C CA . THR A 1 120 ? -5.978 -3.499 13.403 1.00 96.62 120 THR A CA 1
ATOM 949 C C . THR A 1 120 ? -6.452 -2.558 12.310 1.00 96.62 120 THR A C 1
ATOM 951 O O . THR A 1 120 ? -7.574 -2.067 12.359 1.00 96.62 120 THR A O 1
ATOM 954 N N . ALA A 1 121 ? -5.635 -2.363 11.276 1.00 97.81 121 ALA A N 1
ATOM 955 C CA . ALA A 1 121 ? -6.046 -1.670 10.060 1.00 97.81 121 ALA A CA 1
ATOM 956 C C . ALA A 1 121 ? -6.037 -2.632 8.863 1.00 97.81 121 ALA A C 1
ATOM 958 O O . ALA A 1 121 ? -4.976 -3.033 8.387 1.00 97.81 121 ALA A O 1
ATOM 959 N N . PHE A 1 122 ? -7.210 -2.988 8.341 1.00 98.06 122 PHE A N 1
ATOM 960 C CA . PHE A 1 122 ? -7.319 -3.748 7.097 1.00 98.06 122 PHE A CA 1
ATOM 961 C C . PHE A 1 122 ? -7.194 -2.815 5.893 1.00 98.06 122 PHE A C 1
ATOM 963 O O . PHE A 1 122 ? -8.080 -2.005 5.630 1.00 98.06 122 PHE A O 1
ATOM 970 N N . LEU A 1 123 ? -6.105 -2.955 5.141 1.00 98.19 123 LEU A N 1
ATOM 971 C CA . LEU A 1 123 ? -5.863 -2.265 3.877 1.00 98.19 123 LEU A CA 1
ATOM 972 C C . LEU A 1 123 ? -6.268 -3.172 2.709 1.00 98.19 123 LEU A C 1
ATOM 974 O O . LEU A 1 123 ? -5.489 -4.019 2.261 1.00 98.19 123 LEU A O 1
ATOM 978 N N . VAL A 1 124 ? -7.469 -2.964 2.177 1.00 97.94 124 VAL A N 1
ATOM 979 C CA . VAL A 1 124 ? -7.975 -3.704 1.017 1.00 97.94 124 VAL A CA 1
ATOM 980 C C . VAL A 1 124 ? -7.753 -2.876 -0.244 1.00 97.94 124 VAL A C 1
ATOM 982 O O . VAL A 1 124 ? -8.504 -1.952 -0.554 1.00 97.94 124 VAL A O 1
ATOM 985 N N . SER A 1 125 ? -6.714 -3.224 -0.999 1.00 97.25 125 SER A N 1
ATOM 986 C CA . SER A 1 125 ? -6.454 -2.690 -2.334 1.00 97.25 125 SER A CA 1
ATOM 987 C C . SER A 1 125 ? -7.561 -3.114 -3.298 1.00 97.25 125 SER A C 1
ATOM 989 O O . SER A 1 125 ? -7.790 -4.310 -3.504 1.00 97.25 125 SER A O 1
ATOM 991 N N . ARG A 1 126 ? -8.260 -2.129 -3.867 1.00 95.12 126 ARG A N 1
ATOM 992 C CA . ARG A 1 126 ? -9.365 -2.302 -4.823 1.00 95.12 126 ARG A CA 1
ATOM 993 C C . ARG A 1 126 ? -8.875 -2.148 -6.257 1.00 95.12 126 ARG A C 1
ATOM 995 O O . ARG A 1 126 ? -9.220 -2.960 -7.105 1.00 95.12 126 ARG A O 1
ATOM 1002 N N . GLU A 1 127 ? -8.057 -1.125 -6.484 1.00 94.62 127 GLU A N 1
ATOM 1003 C CA . GLU A 1 127 ? -7.434 -0.809 -7.767 1.00 94.62 127 GLU A CA 1
ATOM 1004 C C . GLU A 1 127 ? -5.964 -0.447 -7.531 1.00 94.62 127 GLU A C 1
ATOM 1006 O O . GLU A 1 127 ? -5.639 0.260 -6.566 1.00 94.62 127 GLU A O 1
ATOM 1011 N N . LEU A 1 128 ? -5.074 -0.934 -8.397 1.00 92.06 128 LEU A N 1
ATOM 1012 C CA . LEU A 1 128 ? -3.631 -0.800 -8.231 1.00 92.06 128 LEU A CA 1
ATOM 1013 C C . LEU A 1 128 ? -2.936 -0.589 -9.577 1.00 92.06 128 LEU A C 1
ATOM 1015 O O . LEU A 1 128 ? -2.811 -1.521 -10.370 1.00 92.06 128 LEU A O 1
ATOM 1019 N N . GLY A 1 129 ? -2.418 0.617 -9.797 1.00 88.62 129 GLY A N 1
ATOM 1020 C CA . GLY A 1 129 ? -1.657 0.939 -11.001 1.00 88.62 129 GLY A CA 1
ATOM 1021 C C . GLY A 1 129 ? -1.584 2.438 -11.257 1.00 88.62 129 GLY A C 1
ATOM 1022 O O . GLY A 1 129 ? -2.420 3.209 -10.785 1.00 88.62 129 GLY A O 1
ATOM 1023 N N . TYR A 1 130 ? -0.587 2.875 -12.018 1.00 88.56 130 TYR A N 1
ATOM 1024 C CA . TYR A 1 130 ? -0.388 4.294 -12.286 1.00 88.56 130 TYR A CA 1
ATOM 1025 C C . TYR A 1 130 ? -1.602 4.911 -12.997 1.00 88.56 130 TYR A C 1
ATOM 1027 O O . TYR A 1 130 ? -1.971 4.461 -14.075 1.00 88.56 130 TYR A O 1
ATOM 1035 N N . GLN A 1 131 ? -2.219 5.931 -12.381 1.00 90.25 131 GLN A N 1
ATOM 1036 C CA . GLN A 1 131 ? -3.418 6.606 -12.912 1.00 90.25 131 GLN A CA 1
ATOM 1037 C C . GLN A 1 131 ? -4.554 5.626 -13.273 1.00 90.25 131 GLN A C 1
ATOM 1039 O O . GLN A 1 131 ? -5.328 5.849 -14.198 1.00 90.25 131 GLN A O 1
ATOM 1044 N N . SER A 1 132 ? -4.636 4.510 -12.542 1.00 88.25 132 SER A N 1
ATOM 1045 C CA . SER A 1 132 ? -5.595 3.425 -12.788 1.00 88.25 132 SER A CA 1
ATOM 1046 C C . SER A 1 132 ? -7.043 3.808 -12.493 1.00 88.25 132 SER A C 1
ATOM 1048 O O . SER A 1 132 ? -7.962 3.191 -13.025 1.00 88.25 132 SER A O 1
ATOM 1050 N N . VAL A 1 133 ? -7.254 4.820 -11.651 1.00 90.94 133 VAL A N 1
ATOM 1051 C CA . VAL A 1 133 ? -8.591 5.271 -11.267 1.00 90.94 133 VAL A CA 1
ATOM 1052 C C . VAL A 1 133 ? -8.982 6.488 -12.099 1.00 90.94 133 VAL A C 1
ATOM 1054 O O . VAL A 1 133 ? -9.955 6.437 -12.844 1.00 90.94 133 VAL A O 1
ATOM 1057 N N . GLU A 1 134 ? -8.216 7.571 -11.967 1.00 90.31 134 GLU A N 1
ATOM 1058 C CA . GLU A 1 134 ? -8.408 8.871 -12.619 1.00 90.31 134 GLU A CA 1
ATOM 1059 C C . GLU A 1 134 ? -7.046 9.576 -12.744 1.00 90.31 134 GLU A C 1
ATOM 1061 O O . GLU A 1 134 ? -6.043 9.113 -12.187 1.00 90.31 134 GLU A O 1
ATOM 1066 N N . ASP A 1 135 ? -7.015 10.716 -13.439 1.00 87.56 135 ASP A N 1
ATOM 1067 C CA . ASP A 1 135 ? -5.835 11.580 -13.498 1.00 87.56 135 ASP A CA 1
ATOM 1068 C C . ASP A 1 135 ? -5.330 11.883 -12.075 1.00 87.56 135 ASP A C 1
ATOM 1070 O O . ASP A 1 135 ? -6.099 12.246 -11.184 1.00 87.56 135 ASP A O 1
ATOM 1074 N N . ASP A 1 136 ? -4.028 11.685 -11.859 1.00 87.44 136 ASP A N 1
ATOM 1075 C CA . ASP A 1 136 ? -3.335 11.814 -10.566 1.00 87.44 136 ASP A CA 1
ATOM 1076 C C . ASP A 1 136 ? -3.791 10.856 -9.439 1.00 87.44 136 ASP A C 1
ATOM 1078 O O . ASP A 1 136 ? -3.289 10.946 -8.314 1.00 87.44 136 ASP A O 1
ATOM 1082 N N . ILE A 1 137 ? -4.667 9.882 -9.725 1.00 93.12 137 ILE A N 1
ATOM 1083 C CA . ILE A 1 137 ? -5.095 8.846 -8.771 1.00 93.12 137 ILE A CA 1
ATOM 1084 C C . ILE A 1 137 ? -4.598 7.464 -9.211 1.00 93.12 137 ILE A C 1
ATOM 1086 O O . ILE A 1 137 ? -5.109 6.844 -10.142 1.00 93.12 137 ILE A O 1
ATOM 1090 N N . HIS A 1 138 ? -3.609 6.942 -8.487 1.00 91.56 138 HIS A N 1
ATOM 1091 C CA . HIS A 1 138 ? -2.878 5.709 -8.804 1.00 91.56 138 HIS A CA 1
ATOM 1092 C C . HIS A 1 138 ? -3.408 4.456 -8.085 1.00 91.56 138 HIS A C 1
ATOM 1094 O O . HIS A 1 138 ? -2.783 3.393 -8.091 1.00 91.56 138 HIS A O 1
ATOM 1100 N N . GLY A 1 139 ? -4.541 4.573 -7.405 1.00 94.38 139 GLY A N 1
ATOM 1101 C CA . GLY A 1 139 ? -5.183 3.423 -6.800 1.00 94.38 139 GLY A CA 1
ATOM 1102 C C . GLY A 1 139 ? -6.362 3.790 -5.925 1.00 94.38 139 GLY A C 1
ATOM 1103 O O . GLY A 1 139 ? -6.553 4.946 -5.533 1.00 94.38 139 GLY A O 1
ATOM 1104 N N . GLN A 1 140 ? -7.139 2.763 -5.616 1.00 97.56 140 GLN A N 1
ATOM 1105 C CA . GLN A 1 140 ? -8.296 2.842 -4.745 1.00 97.56 140 GLN A CA 1
ATOM 1106 C C . GLN A 1 140 ? -8.159 1.799 -3.646 1.00 97.56 140 GLN A C 1
ATOM 1108 O O . GLN A 1 140 ? -7.796 0.654 -3.921 1.00 97.56 140 GLN A O 1
ATOM 1113 N N . ILE A 1 141 ? -8.462 2.194 -2.414 1.00 97.94 141 ILE A N 1
ATOM 1114 C CA . ILE A 1 141 ? -8.387 1.325 -1.243 1.00 97.94 141 ILE A CA 1
ATOM 1115 C C . ILE A 1 141 ? -9.641 1.480 -0.387 1.00 97.94 141 ILE A C 1
ATOM 1117 O O . ILE A 1 141 ? -10.206 2.573 -0.305 1.00 97.94 141 ILE A O 1
ATOM 1121 N N . ASP A 1 142 ? -10.010 0.404 0.294 1.00 98.25 142 ASP A N 1
ATOM 1122 C CA . ASP A 1 142 ? -10.775 0.499 1.531 1.00 98.25 142 ASP A CA 1
ATOM 1123 C C . ASP A 1 142 ? -9.793 0.336 2.699 1.00 98.25 142 ASP A C 1
ATOM 1125 O O . ASP A 1 142 ? -8.933 -0.551 2.674 1.00 98.25 142 ASP A O 1
ATOM 1129 N N . LEU A 1 143 ? -9.908 1.193 3.710 1.00 98.12 143 LEU A N 1
ATOM 1130 C CA . LEU A 1 143 ? -9.158 1.094 4.953 1.00 98.12 143 LEU A CA 1
ATOM 1131 C C . LEU A 1 143 ? -10.141 0.894 6.107 1.00 98.12 143 LEU A C 1
ATOM 1133 O O . LEU A 1 143 ? -10.802 1.840 6.537 1.00 98.12 143 LEU A O 1
ATOM 1137 N N . VAL A 1 144 ? -10.251 -0.348 6.574 1.00 98.12 144 VAL A N 1
ATOM 1138 C CA . VAL A 1 144 ? -11.137 -0.718 7.682 1.00 98.12 144 VAL A CA 1
ATOM 1139 C C . VAL A 1 144 ? -10.339 -0.674 8.980 1.00 98.12 144 VAL A C 1
ATOM 1141 O O . VAL A 1 144 ? -9.432 -1.478 9.188 1.00 98.12 144 VAL A O 1
ATOM 1144 N N . LEU A 1 145 ? -10.647 0.297 9.830 1.00 98.19 145 LEU A N 1
ATOM 1145 C CA . LEU A 1 145 ? -10.027 0.504 11.130 1.00 98.19 145 LEU A CA 1
ATOM 1146 C C . LEU A 1 145 ? -10.852 -0.238 12.177 1.00 98.19 145 LEU A C 1
ATOM 1148 O O . LEU A 1 145 ? -11.989 0.141 12.467 1.00 98.19 145 LEU A O 1
ATOM 1152 N N . LEU A 1 146 ? -10.276 -1.312 12.707 1.00 96.94 146 LEU A N 1
ATOM 1153 C CA . LEU A 1 146 ? -10.906 -2.132 13.726 1.00 96.94 146 LEU A CA 1
ATOM 1154 C C . LEU A 1 146 ? -10.576 -1.574 15.098 1.00 96.94 146 LEU A C 1
ATOM 1156 O O . LEU A 1 146 ? -9.412 -1.587 15.510 1.00 96.94 146 LEU A O 1
ATOM 1160 N N . VAL A 1 147 ? -11.605 -1.045 15.754 1.00 95.56 147 VAL A N 1
ATOM 1161 C CA . VAL A 1 147 ? -11.504 -0.495 17.103 1.00 95.56 147 VAL A CA 1
ATOM 1162 C C . VAL A 1 147 ? -11.827 -1.541 18.160 1.00 95.56 147 VAL A C 1
ATOM 1164 O O . VAL A 1 147 ? -12.526 -2.522 17.892 1.00 95.56 147 VAL A O 1
ATOM 1167 N N . ASP A 1 148 ? -11.324 -1.321 19.368 1.00 91.12 148 ASP A N 1
ATOM 1168 C CA . ASP A 1 148 ? -11.578 -2.184 20.512 1.00 91.12 148 ASP A CA 1
ATOM 1169 C C . ASP A 1 148 ? -13.083 -2.315 20.795 1.00 91.12 148 ASP A C 1
ATOM 1171 O O . ASP A 1 148 ? -13.864 -1.371 20.669 1.00 91.12 148 ASP A O 1
ATOM 1175 N N . ASN A 1 149 ? -13.510 -3.491 21.260 1.00 85.31 149 ASN A N 1
ATOM 1176 C CA . ASN A 1 149 ? -14.919 -3.730 21.602 1.00 85.31 149 ASN A CA 1
ATOM 1177 C C . ASN A 1 149 ? -15.420 -2.828 22.751 1.00 85.31 149 ASN A C 1
ATOM 1179 O O . ASN A 1 149 ? -16.627 -2.649 22.923 1.00 85.31 149 ASN A O 1
ATOM 1183 N N . GLU A 1 150 ? -14.509 -2.265 23.552 1.00 86.75 150 GLU A N 1
ATOM 1184 C CA . GLU A 1 150 ? -14.833 -1.311 24.620 1.00 86.75 150 GLU A CA 1
ATOM 1185 C C . GLU A 1 150 ? -14.999 0.136 24.115 1.00 86.75 150 GLU A C 1
ATOM 1187 O O . GLU A 1 150 ? -15.483 0.994 24.864 1.00 86.75 150 GLU A O 1
ATOM 1192 N N . THR A 1 151 ? -14.643 0.425 22.856 1.00 88.62 151 THR A N 1
ATOM 1193 C CA . THR A 1 151 ? -14.782 1.755 22.258 1.00 88.62 151 THR A CA 1
ATOM 1194 C C . THR A 1 151 ? -16.249 2.174 22.237 1.00 88.62 151 THR A C 1
ATOM 1196 O O . THR A 1 151 ? -17.133 1.496 21.714 1.00 88.62 151 THR A O 1
ATOM 1199 N N . THR A 1 152 ? -16.542 3.338 22.818 1.00 90.56 152 THR A N 1
ATOM 1200 C CA . THR A 1 152 ? -17.918 3.844 22.842 1.00 90.56 152 THR A CA 1
ATOM 1201 C C . THR A 1 152 ? -18.364 4.285 21.449 1.00 90.56 152 THR A C 1
ATOM 1203 O O . THR A 1 152 ? -17.569 4.798 20.667 1.00 90.56 152 THR A O 1
ATOM 1206 N N . ALA A 1 153 ? -19.670 4.220 21.166 1.00 89.06 153 ALA A N 1
ATOM 1207 C CA . ALA A 1 153 ? -20.229 4.696 19.892 1.00 89.06 153 ALA A CA 1
ATOM 1208 C C . ALA A 1 153 ? -19.859 6.156 19.564 1.00 89.06 153 ALA A C 1
ATOM 1210 O O . ALA A 1 153 ? -19.780 6.535 18.401 1.00 89.06 153 ALA A O 1
ATOM 1211 N N . ARG A 1 154 ? -19.628 6.983 20.593 1.00 90.94 154 ARG A N 1
ATOM 1212 C CA . ARG A 1 154 ? -19.152 8.356 20.411 1.00 90.94 154 ARG A CA 1
ATOM 1213 C C . ARG A 1 154 ? -17.705 8.393 19.923 1.00 90.94 154 ARG A C 1
ATOM 1215 O O . ARG A 1 154 ? -17.433 9.104 18.973 1.00 90.94 154 ARG A O 1
ATOM 1222 N N . GLN A 1 155 ? -16.811 7.631 20.551 1.00 91.25 155 GLN A N 1
ATOM 1223 C CA . GLN A 1 155 ? -15.412 7.551 20.122 1.00 91.25 155 GLN A CA 1
ATOM 1224 C C . GLN A 1 155 ? -15.289 6.959 18.717 1.00 91.25 155 GLN A C 1
ATOM 1226 O O . GLN A 1 155 ? -14.523 7.477 17.920 1.00 91.25 155 GLN A O 1
ATOM 1231 N N . ALA A 1 156 ? -16.066 5.921 18.395 1.00 92.00 156 ALA A N 1
ATOM 1232 C CA . ALA A 1 156 ? -16.081 5.343 17.052 1.00 92.00 156 ALA A CA 1
ATOM 1233 C C . ALA A 1 156 ? -16.494 6.375 15.987 1.00 92.00 156 ALA A C 1
ATOM 1235 O O . ALA A 1 156 ? -15.874 6.444 14.932 1.00 92.00 156 ALA A O 1
ATOM 1236 N N . LEU A 1 157 ? -17.488 7.219 16.291 1.00 93.81 157 LEU A N 1
ATOM 1237 C CA . LEU A 1 157 ? -17.903 8.315 15.412 1.00 93.81 157 LEU A CA 1
ATOM 1238 C C . LEU A 1 157 ? -16.828 9.406 15.298 1.00 93.81 157 LEU A C 1
ATOM 1240 O O . LEU A 1 157 ? -16.553 9.866 14.197 1.00 93.81 157 LEU A O 1
ATOM 1244 N N . ASP A 1 158 ? -16.186 9.774 16.410 1.00 94.69 158 ASP A N 1
ATOM 1245 C CA . ASP A 1 158 ? -15.067 10.722 16.397 1.00 94.69 158 ASP A CA 1
ATOM 1246 C C . ASP A 1 158 ? -13.898 10.173 15.537 1.00 94.69 158 ASP A C 1
ATOM 1248 O O . ASP A 1 158 ? -13.297 10.912 14.759 1.00 94.69 158 ASP A O 1
ATOM 1252 N N . TYR A 1 159 ? -13.593 8.869 15.619 1.00 96.31 159 TYR A N 1
ATOM 1253 C CA . TYR A 1 159 ? -12.584 8.223 14.770 1.00 96.31 159 TYR A CA 1
ATOM 1254 C C . TYR A 1 159 ? -12.974 8.212 13.292 1.00 96.31 159 TYR A C 1
ATOM 1256 O O . TYR A 1 159 ? -12.103 8.430 12.454 1.00 96.31 159 TYR A O 1
ATOM 1264 N N . ASP A 1 160 ? -14.241 7.953 12.970 1.00 96.62 160 ASP A N 1
ATOM 1265 C CA . ASP A 1 160 ? -14.744 7.939 11.593 1.00 96.62 160 ASP A CA 1
ATOM 1266 C C . ASP A 1 160 ? -14.622 9.326 10.944 1.00 96.62 160 ASP A C 1
ATOM 1268 O O . ASP A 1 160 ? -14.020 9.455 9.877 1.00 96.62 160 ASP A O 1
ATOM 1272 N N . GLU A 1 161 ? -15.062 10.379 11.645 1.00 97.44 161 GLU A N 1
ATOM 1273 C CA . GLU A 1 161 ? -14.937 11.771 11.187 1.00 97.44 161 GLU A CA 1
ATOM 1274 C C . GLU A 1 161 ? -13.469 12.162 10.949 1.00 97.44 161 GLU A C 1
ATOM 1276 O O . GLU A 1 161 ? -13.129 12.719 9.900 1.00 97.44 161 GLU A O 1
ATOM 1281 N N . ILE A 1 162 ? -12.578 11.832 11.890 1.00 97.88 162 ILE A N 1
ATOM 1282 C CA . ILE A 1 162 ? -11.147 12.130 11.756 1.00 97.88 162 ILE A CA 1
ATOM 1283 C C . ILE A 1 162 ? -10.508 11.306 10.636 1.00 97.88 162 ILE A C 1
ATOM 1285 O O . ILE A 1 162 ? -9.691 11.836 9.885 1.00 97.88 162 ILE A O 1
ATOM 1289 N N . ALA A 1 163 ? -10.862 10.029 10.482 1.00 97.56 163 ALA A N 1
ATOM 1290 C CA . ALA A 1 163 ? -10.332 9.195 9.409 1.00 97.56 163 ALA A CA 1
ATOM 1291 C C . ALA A 1 163 ? -10.690 9.777 8.034 1.00 97.56 163 ALA A C 1
ATOM 1293 O O . ALA A 1 163 ? -9.807 9.895 7.179 1.00 97.56 163 ALA A O 1
ATOM 1294 N N . GLU A 1 164 ? -11.944 10.202 7.846 1.00 97.69 164 GLU A N 1
ATOM 1295 C CA . GLU A 1 164 ? -12.397 10.869 6.623 1.00 97.69 164 GLU A CA 1
ATOM 1296 C C . GLU A 1 164 ? -11.668 12.201 6.391 1.00 97.69 164 GLU A C 1
ATOM 1298 O O . GLU A 1 164 ? -11.165 12.439 5.287 1.00 97.69 164 GLU A O 1
ATOM 1303 N N . GLU A 1 165 ? -11.544 13.052 7.415 1.00 97.81 165 GLU A N 1
ATOM 1304 C CA . GLU A 1 165 ? -10.833 14.335 7.319 1.00 97.81 165 GLU A CA 1
ATOM 1305 C C . GLU A 1 165 ? -9.370 14.132 6.904 1.00 97.81 165 GLU A C 1
ATOM 1307 O O . GLU A 1 165 ? -8.880 14.785 5.969 1.00 97.81 165 GLU A O 1
ATOM 1312 N N . VAL A 1 166 ? -8.693 13.169 7.538 1.00 97.81 166 VAL A N 1
ATOM 1313 C CA . VAL A 1 166 ? -7.284 12.846 7.300 1.00 97.81 166 VAL A CA 1
ATOM 1314 C C . VAL A 1 166 ? -7.021 12.484 5.838 1.00 97.81 166 VAL A C 1
ATOM 1316 O O . VAL A 1 166 ? -5.956 12.817 5.312 1.00 97.81 166 VAL A O 1
ATOM 1319 N N . THR A 1 167 ? -7.986 11.883 5.131 1.00 97.25 167 THR A N 1
ATOM 1320 C CA . THR A 1 167 ? -7.823 11.560 3.701 1.00 97.25 167 THR A CA 1
ATOM 1321 C C . THR A 1 167 ? -7.562 12.791 2.826 1.00 97.25 167 THR A C 1
ATOM 1323 O O . THR A 1 167 ? -6.940 12.680 1.765 1.00 97.25 167 THR A O 1
ATOM 1326 N N . THR A 1 168 ? -7.992 13.973 3.277 1.00 96.00 168 THR A N 1
ATOM 1327 C CA . THR A 1 168 ? -7.943 15.227 2.514 1.00 96.00 168 THR A CA 1
ATOM 1328 C C . THR A 1 168 ? -6.759 16.132 2.873 1.00 96.00 168 THR A C 1
ATOM 1330 O O . THR A 1 168 ? -6.455 17.076 2.135 1.00 96.00 168 THR A O 1
ATOM 1333 N N . ILE A 1 169 ? -6.017 15.824 3.940 1.00 95.88 169 ILE A N 1
ATOM 1334 C CA . ILE A 1 169 ? -4.878 16.626 4.416 1.00 95.88 169 ILE A CA 1
ATOM 1335 C C . ILE A 1 169 ? -3.534 15.927 4.177 1.00 95.88 169 ILE A C 1
ATOM 1337 O O . ILE A 1 169 ? -3.456 14.730 3.906 1.00 95.88 169 ILE A O 1
ATOM 1341 N N . GLN A 1 170 ? -2.443 16.693 4.228 1.00 94.75 170 GLN A N 1
ATOM 1342 C CA . GLN A 1 170 ? -1.093 16.152 4.054 1.00 94.75 170 GLN A CA 1
ATOM 1343 C C . GLN A 1 170 ? -0.642 15.377 5.307 1.00 94.75 170 GLN A C 1
ATOM 1345 O O . GLN A 1 170 ? -0.937 15.809 6.418 1.00 94.75 170 GLN A O 1
ATOM 1350 N N . PRO A 1 171 ? 0.126 14.283 5.152 1.00 95.31 171 PRO A N 1
ATOM 1351 C CA . PRO A 1 171 ? 0.706 13.799 3.899 1.00 95.31 171 PRO A CA 1
ATOM 1352 C C . PRO A 1 171 ? -0.260 12.959 3.045 1.00 95.31 171 PRO A C 1
ATOM 1354 O O . PRO A 1 171 ? 0.007 12.784 1.859 1.00 95.31 171 PRO A O 1
ATOM 1357 N N . CYS A 1 172 ? -1.370 12.469 3.606 1.00 95.44 172 CYS A N 1
ATOM 1358 C CA . CYS A 1 172 ? -2.298 11.520 2.978 1.00 95.44 172 CYS A CA 1
ATOM 1359 C C . CYS A 1 172 ? -2.827 11.990 1.612 1.00 95.44 172 CYS A C 1
ATOM 1361 O O . CYS A 1 172 ? -2.750 11.244 0.633 1.00 95.44 172 CYS A O 1
ATOM 1363 N N . SER A 1 173 ? -3.248 13.249 1.482 1.00 93.94 173 SER A N 1
ATOM 1364 C CA . SER A 1 173 ? -3.730 13.797 0.205 1.00 93.94 173 SER A CA 1
ATOM 1365 C C . SER A 1 173 ? -2.665 13.866 -0.896 1.00 93.94 173 SER A C 1
ATOM 1367 O O . SER A 1 173 ? -2.998 13.988 -2.072 1.00 93.94 173 SER A O 1
ATOM 1369 N N . GLY A 1 174 ? -1.378 13.750 -0.550 1.00 92.12 174 GLY A N 1
ATOM 1370 C CA . GLY A 1 174 ? -0.263 13.747 -1.499 1.00 92.12 174 GLY A CA 1
ATOM 1371 C C . GLY A 1 174 ? 0.051 12.388 -2.131 1.00 92.12 174 GLY A C 1
ATOM 1372 O O . GLY A 1 174 ? 0.902 12.323 -3.015 1.00 92.12 174 GLY A O 1
ATOM 1373 N N . PHE A 1 175 ? -0.591 11.298 -1.701 1.00 93.06 175 PHE A N 1
ATOM 1374 C CA . PHE A 1 175 ? -0.265 9.951 -2.195 1.00 93.06 175 PHE A CA 1
ATOM 1375 C C . PHE A 1 175 ? -0.914 9.600 -3.541 1.00 93.06 175 PHE A C 1
ATOM 1377 O O . PHE A 1 175 ? -0.480 8.641 -4.188 1.00 93.06 175 PHE A O 1
ATOM 1384 N N . GLY A 1 176 ? -1.934 10.355 -3.962 1.00 94.56 176 GLY A N 1
ATOM 1385 C CA . GLY A 1 176 ? -2.735 10.038 -5.147 1.00 94.56 176 GLY A CA 1
ATOM 1386 C C . GLY A 1 176 ? -3.515 8.732 -4.972 1.00 94.56 176 GLY A C 1
ATOM 1387 O O . GLY A 1 176 ? -3.477 7.869 -5.845 1.00 94.56 176 GLY A O 1
ATOM 1388 N N . ILE A 1 177 ? -4.157 8.552 -3.813 1.00 96.88 177 ILE A N 1
ATOM 1389 C CA . ILE A 1 177 ? -4.947 7.364 -3.467 1.00 96.88 177 ILE A CA 1
ATOM 1390 C C . ILE A 1 177 ? -6.370 7.794 -3.132 1.00 96.88 177 ILE A C 1
ATOM 1392 O O . ILE A 1 177 ? -6.578 8.681 -2.305 1.00 96.88 177 ILE A O 1
ATOM 1396 N N . ARG A 1 178 ? -7.351 7.123 -3.738 1.00 97.56 178 ARG A N 1
ATOM 1397 C CA . ARG A 1 178 ? -8.756 7.226 -3.345 1.00 97.56 178 ARG A CA 1
ATOM 1398 C C . ARG A 1 178 ? -9.022 6.251 -2.204 1.00 97.56 178 ARG A C 1
ATOM 1400 O O . ARG A 1 178 ? -9.187 5.057 -2.443 1.00 97.56 178 ARG A O 1
ATOM 1407 N N . ALA A 1 179 ? -9.040 6.761 -0.980 1.00 97.56 179 ALA A N 1
ATOM 1408 C CA . ALA A 1 179 ? -9.307 5.960 0.205 1.00 97.56 179 ALA A CA 1
ATOM 1409 C C . ALA A 1 179 ? -10.766 6.090 0.642 1.00 97.56 179 ALA A C 1
ATOM 1411 O O . ALA A 1 179 ? -11.297 7.196 0.729 1.00 97.56 179 ALA A O 1
ATOM 1412 N N . ARG A 1 180 ? -11.393 4.953 0.938 1.00 97.62 180 ARG A N 1
ATOM 1413 C CA . ARG A 1 180 ? -12.622 4.877 1.723 1.00 97.62 180 ARG A CA 1
ATOM 1414 C C . ARG A 1 180 ? -12.260 4.368 3.111 1.00 97.62 180 ARG A C 1
ATOM 1416 O O . ARG A 1 180 ? -11.744 3.260 3.227 1.00 97.62 180 ARG A O 1
ATOM 1423 N N . THR A 1 181 ? -12.529 5.149 4.143 1.00 98.00 181 THR A N 1
ATOM 1424 C CA . THR A 1 181 ? -12.329 4.738 5.535 1.00 98.00 181 THR A CA 1
ATOM 1425 C C . THR A 1 181 ? -13.606 4.113 6.079 1.00 98.00 181 THR A C 1
ATOM 1427 O O . THR A 1 181 ? -14.707 4.494 5.687 1.00 98.00 181 THR A O 1
ATOM 1430 N N . LEU A 1 182 ? -13.456 3.101 6.927 1.00 97.00 182 LEU A N 1
ATOM 1431 C CA . LEU A 1 182 ? -14.552 2.468 7.652 1.00 97.00 182 LEU A CA 1
ATOM 1432 C C . LEU A 1 182 ? -14.075 2.200 9.076 1.00 97.00 182 LEU A C 1
ATOM 1434 O O . LEU A 1 182 ? -13.043 1.555 9.242 1.00 97.00 182 LEU A O 1
ATOM 1438 N N . VAL A 1 183 ? -14.809 2.659 10.085 1.00 97.50 183 VAL A N 1
ATOM 1439 C CA . VAL A 1 183 ? -14.498 2.388 11.496 1.00 97.50 183 VAL A CA 1
ATOM 1440 C C . VAL A 1 183 ? -15.566 1.474 12.080 1.00 97.50 183 VAL A C 1
ATOM 1442 O O . VAL A 1 183 ? -16.755 1.766 11.975 1.00 97.50 183 VAL A O 1
ATOM 1445 N N . MET A 1 184 ? -15.152 0.353 12.667 1.00 95.62 184 MET A N 1
ATOM 1446 C CA . MET A 1 184 ? -16.057 -0.630 13.276 1.00 95.62 184 MET A CA 1
ATOM 1447 C C . MET A 1 184 ? -15.306 -1.530 14.254 1.00 95.62 184 MET A C 1
ATOM 1449 O O . MET A 1 184 ? -14.080 -1.572 14.235 1.00 95.62 184 MET A O 1
ATOM 1453 N N . THR A 1 185 ? -16.014 -2.268 15.100 1.00 94.38 185 THR A N 1
ATOM 1454 C CA . THR A 1 185 ? -15.379 -3.281 15.957 1.00 94.38 185 THR A CA 1
ATOM 1455 C C . THR A 1 185 ? -15.027 -4.548 15.173 1.00 94.38 185 THR A C 1
ATOM 1457 O O . THR A 1 185 ? -15.541 -4.791 14.074 1.00 94.38 185 THR A O 1
ATOM 1460 N N . ALA A 1 186 ? -14.184 -5.415 15.742 1.00 92.88 186 ALA A N 1
ATOM 1461 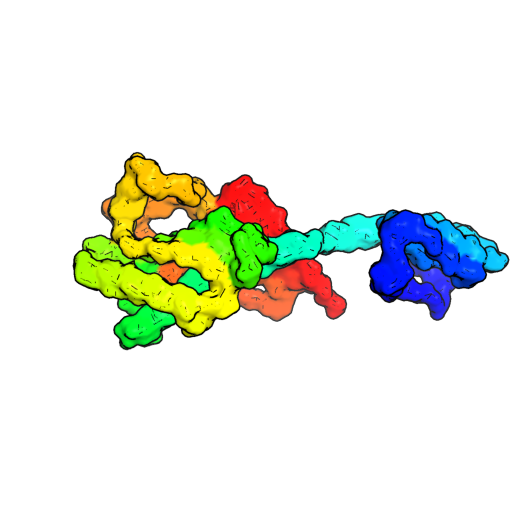C CA . ALA A 1 186 ? -13.915 -6.730 15.157 1.00 92.88 186 ALA A CA 1
ATOM 1462 C C . ALA A 1 186 ? -15.192 -7.584 15.021 1.00 92.88 186 ALA A C 1
ATOM 1464 O O . ALA A 1 186 ? -15.369 -8.266 14.010 1.00 92.88 186 ALA A O 1
ATOM 1465 N N . GLU A 1 187 ? -16.103 -7.529 16.000 1.00 92.19 187 GLU A N 1
ATOM 1466 C CA . GLU A 1 187 ? -17.382 -8.252 15.950 1.00 92.19 187 GLU A CA 1
ATOM 1467 C C . GLU A 1 187 ? -18.282 -7.749 14.812 1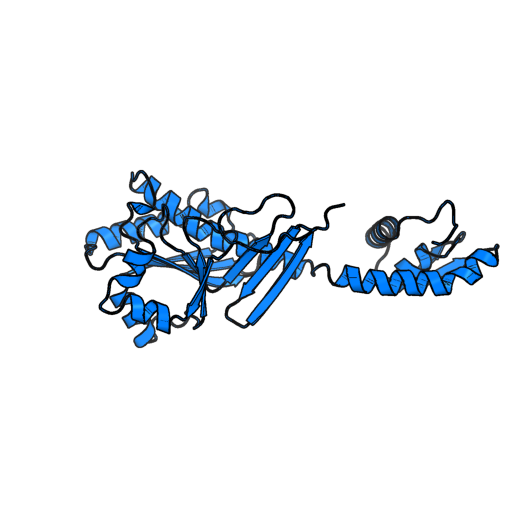.00 92.19 187 GLU A C 1
ATOM 1469 O O . GLU A 1 187 ? -18.872 -8.551 14.080 1.00 92.19 187 GLU A O 1
ATOM 1474 N N . GLU A 1 188 ? -18.357 -6.429 14.629 1.00 93.69 188 GLU A N 1
ATOM 1475 C CA . GLU A 1 188 ? -19.091 -5.804 13.528 1.00 93.69 188 GLU A CA 1
ATOM 1476 C C . GLU A 1 188 ? -18.487 -6.194 12.182 1.00 93.69 188 GLU A C 1
ATOM 1478 O O . GLU A 1 188 ? -19.216 -6.651 11.304 1.00 93.69 188 GLU A O 1
ATOM 1483 N N . PHE A 1 189 ? -17.162 -6.127 12.039 1.00 95.06 189 PHE A N 1
ATOM 1484 C CA . PHE A 1 189 ? -16.483 -6.532 10.811 1.00 95.06 189 PHE A CA 1
ATOM 1485 C C . PHE A 1 189 ? -16.744 -8.001 10.469 1.00 95.06 189 PHE A C 1
ATOM 1487 O O . PHE A 1 189 ? -17.123 -8.320 9.344 1.00 95.06 189 PHE A O 1
ATOM 1494 N N . ILE A 1 190 ? -16.630 -8.910 11.442 1.00 94.56 190 ILE A N 1
ATOM 1495 C CA . ILE A 1 190 ? -16.945 -10.333 11.244 1.00 94.56 190 ILE A CA 1
ATOM 1496 C C . ILE A 1 190 ? -18.404 -10.520 10.803 1.00 94.56 190 ILE A C 1
ATOM 1498 O O . ILE A 1 190 ? -18.680 -11.325 9.909 1.00 94.56 190 ILE A O 1
ATOM 1502 N N . SER A 1 191 ? -19.334 -9.768 11.396 1.00 94.25 191 SER A N 1
ATOM 1503 C CA . SER A 1 191 ? -20.751 -9.782 11.023 1.00 94.25 191 SER A CA 1
ATOM 1504 C C . SER A 1 191 ? -20.986 -9.254 9.601 1.00 94.25 191 SER A C 1
ATOM 1506 O O . SER A 1 191 ? -21.727 -9.870 8.836 1.00 94.25 191 SER A O 1
ATOM 1508 N N . GLU A 1 192 ? -20.334 -8.160 9.205 1.00 95.06 192 GLU A N 1
ATOM 1509 C CA . GLU A 1 192 ? -20.428 -7.568 7.862 1.00 95.06 192 GLU A CA 1
ATOM 1510 C C . GLU A 1 192 ? -19.939 -8.531 6.770 1.00 95.06 192 GLU A C 1
ATOM 1512 O O . GLU A 1 192 ? -20.560 -8.624 5.707 1.00 95.06 192 GLU A O 1
ATOM 1517 N N . ILE A 1 193 ? -18.874 -9.293 7.043 1.00 94.75 193 ILE A N 1
ATOM 1518 C CA . ILE A 1 193 ? -18.388 -10.350 6.144 1.00 94.75 193 ILE A CA 1
ATOM 1519 C C . ILE A 1 193 ? -19.366 -11.527 6.104 1.00 94.75 193 ILE A C 1
ATOM 1521 O O . ILE A 1 193 ? -19.735 -11.987 5.026 1.00 94.75 193 ILE A O 1
ATOM 1525 N N . ALA A 1 194 ? -19.829 -12.003 7.265 1.00 93.81 194 ALA A N 1
ATOM 1526 C CA . ALA A 1 194 ? -20.749 -13.139 7.350 1.00 93.81 194 ALA A CA 1
ATOM 1527 C C . ALA A 1 194 ? -22.110 -12.869 6.684 1.00 93.81 194 ALA A C 1
ATOM 1529 O O . ALA A 1 194 ? -22.732 -13.795 6.164 1.00 93.81 194 ALA A O 1
ATOM 1530 N N . ASN A 1 195 ? -22.564 -11.614 6.700 1.00 94.94 195 ASN A N 1
ATOM 1531 C CA . ASN A 1 195 ? -23.809 -11.173 6.072 1.00 94.94 195 ASN A CA 1
ATOM 1532 C C . ASN A 1 195 ? -23.635 -10.725 4.610 1.00 94.94 195 ASN A C 1
ATOM 1534 O O . ASN A 1 195 ? -24.609 -10.280 4.006 1.00 94.94 195 ASN A O 1
ATOM 1538 N N . GLU A 1 196 ? -22.426 -10.833 4.045 1.00 92.25 196 GLU A N 1
ATOM 1539 C CA . GLU A 1 196 ? -22.092 -10.396 2.681 1.00 92.25 196 GLU A CA 1
ATOM 1540 C C . GLU A 1 196 ? -22.359 -8.898 2.424 1.00 92.25 196 GLU A C 1
ATOM 1542 O O . GLU A 1 196 ? -22.569 -8.472 1.287 1.00 92.25 196 GLU A O 1
ATOM 1547 N N . THR A 1 197 ? -22.335 -8.067 3.469 1.00 92.75 197 THR A N 1
ATOM 1548 C CA . THR A 1 197 ? -22.478 -6.610 3.338 1.00 92.75 197 THR A CA 1
ATOM 1549 C C . THR A 1 197 ? -21.160 -5.972 2.886 1.00 92.75 197 THR A C 1
ATOM 1551 O O . THR A 1 197 ? -21.162 -5.037 2.081 1.00 92.75 197 THR A O 1
ATOM 1554 N N . TYR A 1 198 ? -20.021 -6.532 3.313 1.00 91.81 198 TYR A N 1
ATOM 1555 C CA . TYR A 1 198 ? -18.695 -6.198 2.792 1.00 91.81 198 TYR A CA 1
ATOM 1556 C C . TYR A 1 198 ? -18.144 -7.357 1.943 1.00 91.81 198 TYR A C 1
ATOM 1558 O O . TYR A 1 198 ? -17.693 -8.375 2.455 1.00 91.81 198 TYR A O 1
ATOM 1566 N N . THR A 1 199 ? -18.177 -7.209 0.616 1.00 88.12 199 THR A N 1
ATOM 1567 C CA . THR A 1 199 ? -17.896 -8.298 -0.354 1.00 88.12 199 THR A CA 1
ATOM 1568 C C . THR A 1 199 ? -16.508 -8.230 -0.987 1.00 88.12 199 THR A C 1
ATOM 1570 O O . THR A 1 199 ? -16.216 -8.895 -1.979 1.00 88.12 199 THR A O 1
ATOM 1573 N N . HIS A 1 200 ? -15.656 -7.349 -0.480 1.00 87.62 200 HIS A N 1
ATOM 1574 C CA . HIS A 1 200 ? -14.388 -6.990 -1.112 1.00 87.62 200 HIS A CA 1
ATOM 1575 C C . HIS A 1 200 ? -13.174 -7.606 -0.426 1.00 87.62 200 HIS A C 1
ATOM 1577 O O . HIS A 1 200 ? -12.053 -7.414 -0.895 1.00 87.62 200 HIS A O 1
ATOM 1583 N N . LEU A 1 201 ? -13.408 -8.349 0.654 1.00 91.56 201 LEU A N 1
ATOM 1584 C CA . LEU A 1 201 ? -12.376 -8.982 1.451 1.00 91.56 201 LEU A CA 1
ATOM 1585 C C . LEU A 1 201 ? -11.896 -10.276 0.766 1.00 91.56 201 LEU A C 1
ATOM 1587 O O . LEU A 1 201 ? -12.721 -11.157 0.525 1.00 91.56 201 LEU A O 1
ATOM 1591 N N . PRO A 1 202 ? -10.603 -10.404 0.418 1.00 91.00 202 PRO A N 1
ATOM 1592 C CA . PRO A 1 202 ? -10.037 -11.680 -0.018 1.00 91.00 202 PRO A CA 1
ATOM 1593 C C . PRO A 1 202 ? -9.838 -12.645 1.160 1.00 91.00 202 PRO A C 1
ATOM 1595 O O . PRO A 1 202 ? -10.028 -12.271 2.313 1.00 91.00 202 PRO A O 1
ATOM 1598 N N . ASP A 1 203 ? -9.427 -13.880 0.869 1.00 90.44 203 ASP A N 1
ATOM 1599 C CA . ASP A 1 203 ? -9.200 -14.901 1.902 1.00 90.44 203 ASP A CA 1
ATOM 1600 C C . ASP A 1 203 ? -7.801 -14.835 2.534 1.00 90.44 203 ASP A C 1
ATOM 1602 O O . ASP A 1 203 ? -7.653 -15.186 3.701 1.00 90.44 203 ASP A O 1
ATOM 1606 N N . GLU A 1 204 ? -6.791 -14.368 1.792 1.00 94.75 204 GLU A N 1
ATOM 1607 C CA . GLU A 1 204 ? -5.379 -14.341 2.207 1.00 94.75 204 GLU A CA 1
ATOM 1608 C C . GLU A 1 204 ? -4.836 -12.906 2.271 1.00 94.75 204 GLU A C 1
ATOM 1610 O O . GLU A 1 204 ? -5.166 -12.063 1.425 1.00 94.75 204 GLU A O 1
ATOM 1615 N N . PHE A 1 205 ? -3.976 -12.645 3.255 1.00 97.25 205 PHE A N 1
ATOM 1616 C CA . PHE A 1 205 ? -3.408 -11.333 3.558 1.00 97.25 205 PHE A CA 1
ATOM 1617 C C . PHE A 1 205 ? -1.939 -11.410 3.960 1.00 97.25 205 PHE A C 1
ATOM 1619 O O . PHE A 1 205 ? -1.425 -12.454 4.344 1.00 97.25 205 PHE A O 1
ATOM 1626 N N . PHE A 1 206 ? -1.308 -10.243 3.938 1.00 96.75 206 PHE A N 1
ATOM 1627 C CA . PHE A 1 206 ? 0.039 -9.971 4.404 1.00 96.75 206 PHE A CA 1
ATOM 1628 C C . PHE A 1 206 ? -0.034 -9.028 5.606 1.00 96.75 20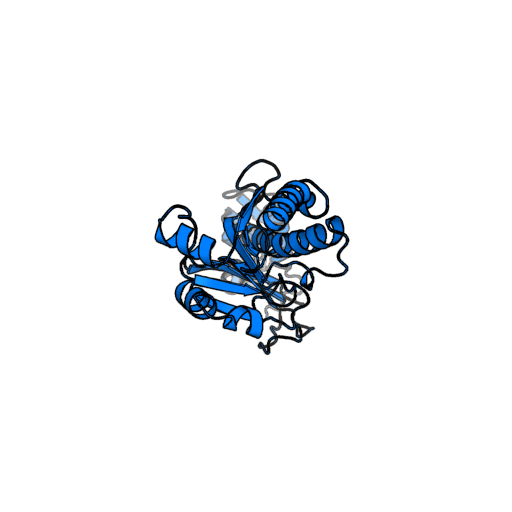6 PHE A C 1
ATOM 1630 O O . PHE A 1 206 ? -0.713 -7.995 5.546 1.00 96.75 206 PHE A O 1
ATOM 1637 N N . VAL A 1 207 ? 0.663 -9.366 6.687 1.00 96.44 207 VAL A N 1
ATOM 1638 C CA . VAL A 1 207 ? 0.707 -8.573 7.920 1.00 96.44 207 VAL A CA 1
ATOM 1639 C C . VAL A 1 207 ? 1.927 -7.664 7.909 1.00 96.44 207 VAL A C 1
ATOM 1641 O O . VAL A 1 207 ? 3.039 -8.074 7.584 1.00 96.44 207 VAL A O 1
ATOM 1644 N N . TYR A 1 208 ? 1.719 -6.409 8.280 1.00 94.94 208 TYR A N 1
ATOM 1645 C CA . TYR A 1 208 ? 2.752 -5.399 8.428 1.00 94.94 208 TYR A CA 1
ATOM 1646 C C . TYR A 1 208 ? 2.741 -4.886 9.859 1.00 94.94 208 TYR A C 1
ATOM 1648 O O . TYR A 1 208 ? 1.767 -4.290 10.319 1.00 94.94 208 TYR A O 1
ATOM 1656 N N . GLU A 1 209 ? 3.849 -5.090 10.552 1.00 92.12 209 GLU A N 1
ATOM 1657 C CA . GLU A 1 209 ? 3.964 -4.783 11.970 1.00 92.12 209 GLU A CA 1
ATOM 1658 C C . GLU A 1 209 ? 4.814 -3.547 12.230 1.00 92.12 209 GLU A C 1
ATOM 1660 O O . GLU A 1 209 ? 5.767 -3.247 11.499 1.00 92.12 209 GLU A O 1
ATOM 1665 N N . ASP A 1 210 ? 4.518 -2.886 13.347 1.00 87.12 210 ASP A N 1
ATOM 1666 C CA . ASP A 1 210 ? 5.359 -1.837 13.922 1.00 87.12 210 ASP A CA 1
ATOM 1667 C C . ASP A 1 210 ? 5.699 -0.713 12.921 1.00 87.12 210 ASP A C 1
ATOM 1669 O O . ASP A 1 210 ? 6.830 -0.251 12.768 1.00 87.12 210 ASP A O 1
ATOM 1673 N N . GLY A 1 211 ? 4.706 -0.315 12.119 1.00 83.88 211 GLY A N 1
ATOM 1674 C CA . GLY A 1 211 ? 4.858 0.770 11.147 1.00 83.88 211 GLY A CA 1
ATOM 1675 C C . GLY A 1 211 ? 5.795 0.478 9.968 1.00 83.88 211 GLY A C 1
ATOM 1676 O O . GLY A 1 211 ? 6.141 1.394 9.201 1.00 83.88 211 GLY A O 1
ATOM 1677 N N . ARG A 1 212 ? 6.220 -0.772 9.780 1.00 89.81 212 ARG A N 1
ATOM 1678 C CA . ARG A 1 212 ? 6.904 -1.205 8.559 1.00 89.81 212 ARG A CA 1
ATOM 1679 C C . ARG A 1 212 ? 5.868 -1.274 7.440 1.00 89.81 212 ARG A C 1
ATOM 1681 O O . ARG A 1 212 ? 4.825 -1.869 7.602 1.00 89.81 212 ARG A O 1
ATOM 1688 N N . HIS A 1 213 ? 6.129 -0.621 6.312 1.00 89.50 213 HIS A N 1
ATOM 1689 C CA . HIS A 1 213 ? 5.220 -0.612 5.146 1.00 89.50 213 HIS A CA 1
ATOM 1690 C C . HIS A 1 213 ? 5.898 -1.133 3.873 1.00 89.50 213 HIS A C 1
ATOM 1692 O O . HIS A 1 213 ? 5.257 -1.322 2.846 1.00 89.50 213 HIS A O 1
ATOM 1698 N N . TYR A 1 214 ? 7.217 -1.300 3.927 1.00 87.69 214 TYR A N 1
ATOM 1699 C CA . TYR A 1 214 ? 8.064 -1.720 2.813 1.00 87.69 214 TYR A CA 1
ATOM 1700 C C . TYR A 1 214 ? 8.384 -3.221 2.860 1.00 87.69 214 TYR A C 1
ATOM 1702 O O . TYR A 1 214 ? 9.053 -3.727 1.967 1.00 87.69 214 TYR A O 1
ATOM 1710 N N . VAL A 1 215 ? 7.970 -3.909 3.927 1.00 89.56 215 VAL A N 1
ATOM 1711 C CA . VAL A 1 215 ? 8.160 -5.345 4.124 1.00 89.56 215 VAL A CA 1
ATOM 1712 C C . VAL A 1 215 ? 7.040 -5.866 5.017 1.00 89.56 215 VAL A C 1
ATOM 1714 O O . VAL A 1 215 ? 6.777 -5.276 6.068 1.00 89.56 215 VAL A O 1
ATOM 1717 N N . TYR A 1 216 ? 6.383 -6.938 4.588 1.00 90.88 216 TYR A N 1
ATOM 1718 C CA . TYR A 1 216 ? 5.438 -7.688 5.412 1.00 90.88 216 TYR A CA 1
ATOM 1719 C C . TYR A 1 216 ? 6.186 -8.721 6.275 1.00 90.88 216 TYR A C 1
ATOM 1721 O O . TYR A 1 216 ? 7.240 -9.233 5.879 1.00 90.88 216 TYR A O 1
ATOM 1729 N N . SER A 1 217 ? 5.674 -9.004 7.471 1.00 89.31 217 SER A N 1
ATOM 1730 C CA . SER A 1 217 ? 6.268 -9.944 8.430 1.00 89.31 217 SER A CA 1
ATOM 1731 C C . SER A 1 217 ? 5.821 -11.383 8.181 1.00 89.31 217 SER A C 1
ATOM 1733 O O . SER A 1 217 ? 6.654 -12.289 8.220 1.00 89.31 217 SER A O 1
ATOM 1735 N N . GLU A 1 218 ? 4.538 -11.582 7.890 1.00 91.69 218 GLU A N 1
ATOM 1736 C CA . GLU A 1 218 ? 3.918 -12.899 7.737 1.00 91.69 218 GLU A CA 1
ATOM 1737 C C . GLU A 1 218 ? 2.675 -12.861 6.838 1.00 91.69 218 GLU A C 1
ATOM 1739 O O . GLU A 1 218 ? 2.141 -11.791 6.530 1.00 91.69 218 GLU A O 1
ATOM 1744 N N . ASP A 1 219 ? 2.231 -14.047 6.429 1.00 93.88 219 ASP A N 1
ATOM 1745 C CA . ASP A 1 219 ? 0.979 -14.273 5.713 1.00 93.88 219 ASP A CA 1
ATOM 1746 C C . ASP A 1 219 ? -0.100 -14.733 6.708 1.00 93.88 219 ASP A C 1
ATOM 1748 O O . ASP A 1 219 ? 0.188 -15.509 7.623 1.00 93.88 219 ASP A O 1
ATOM 1752 N N . ILE A 1 220 ? -1.348 -14.301 6.524 1.00 95.88 220 ILE A N 1
ATOM 1753 C CA . ILE A 1 220 ? -2.480 -14.725 7.356 1.00 95.88 220 ILE A CA 1
ATOM 1754 C C . ILE A 1 220 ? -3.760 -14.875 6.533 1.00 95.88 220 ILE A C 1
ATOM 1756 O O . ILE A 1 220 ? -4.096 -14.015 5.718 1.00 95.88 220 ILE A O 1
ATOM 1760 N N . SER A 1 221 ? -4.524 -15.937 6.795 1.00 96.75 221 SER A N 1
ATOM 1761 C CA . SER A 1 221 ? -5.869 -16.077 6.234 1.00 96.75 221 SER A CA 1
ATOM 1762 C C . SER A 1 221 ? -6.894 -15.306 7.073 1.00 96.75 221 SER A C 1
ATOM 1764 O O . SER A 1 221 ? -6.782 -15.242 8.302 1.00 96.75 221 SER A O 1
ATOM 1766 N N . TYR A 1 222 ? -7.965 -14.795 6.459 1.00 95.62 222 TYR A N 1
ATOM 1767 C CA . TYR A 1 222 ? -9.091 -14.207 7.200 1.00 95.62 222 TYR A CA 1
ATOM 1768 C C . TYR A 1 222 ? -9.637 -15.176 8.256 1.00 95.62 222 TYR A C 1
ATOM 1770 O O . TYR A 1 222 ? -9.995 -14.775 9.362 1.00 95.62 222 TYR A O 1
ATOM 1778 N N . SER A 1 223 ? -9.676 -16.472 7.931 1.00 95.12 223 SER A N 1
ATOM 1779 C CA . SER A 1 223 ? -10.176 -17.500 8.841 1.00 95.12 223 SER A CA 1
ATOM 1780 C C . SER A 1 223 ? -9.320 -17.649 10.100 1.00 95.12 223 SER A C 1
ATOM 1782 O O . SER A 1 223 ? -9.862 -17.925 11.170 1.00 95.12 223 SER A O 1
ATOM 1784 N N . ASP A 1 224 ? -8.006 -17.454 9.993 1.00 96.06 224 ASP A N 1
ATOM 1785 C CA . ASP A 1 224 ? -7.089 -17.529 11.128 1.00 96.06 224 ASP A CA 1
ATOM 1786 C C . ASP A 1 224 ? -7.091 -16.226 11.922 1.00 96.06 224 ASP A C 1
ATOM 1788 O O . ASP A 1 224 ? -7.238 -16.279 13.143 1.00 96.06 224 ASP A O 1
ATOM 1792 N N . TRP A 1 225 ? -7.089 -15.071 11.245 1.00 96.44 225 TRP A N 1
ATOM 1793 C CA . TRP A 1 225 ? -7.288 -13.774 11.899 1.00 96.44 225 TRP A CA 1
ATOM 1794 C C . TRP A 1 225 ? -8.590 -13.752 12.714 1.00 96.44 225 TRP A C 1
ATOM 1796 O O . TRP A 1 225 ? -8.602 -13.348 13.879 1.00 96.44 225 TRP A O 1
ATOM 1806 N N . ARG A 1 226 ? -9.687 -14.263 12.139 1.00 95.44 226 ARG A N 1
ATOM 1807 C CA . ARG A 1 226 ? -10.985 -14.365 12.812 1.00 95.44 226 ARG A CA 1
ATOM 1808 C C . ARG A 1 226 ? -10.901 -15.234 14.063 1.00 95.44 226 ARG A C 1
ATOM 1810 O O . ARG A 1 226 ? -11.412 -14.823 15.095 1.00 95.44 226 ARG A O 1
ATOM 1817 N N . LYS A 1 227 ? -10.248 -16.402 14.017 1.00 95.31 227 LYS A N 1
ATOM 1818 C CA . LYS A 1 227 ? -10.091 -17.273 15.204 1.00 95.31 227 LYS A CA 1
ATOM 1819 C C . LYS A 1 227 ? -9.348 -16.585 16.350 1.00 95.31 227 LYS A C 1
ATOM 1821 O O . LYS A 1 227 ? -9.583 -16.946 17.496 1.00 95.31 227 LYS A O 1
ATOM 1826 N N . MET A 1 228 ? -8.457 -15.644 16.039 1.00 94.44 228 MET A N 1
ATOM 1827 C CA . MET A 1 228 ? -7.675 -14.892 17.026 1.00 94.44 228 MET A CA 1
ATOM 1828 C C . MET A 1 228 ? -8.420 -13.686 17.619 1.00 94.44 228 MET A C 1
ATOM 1830 O O . MET A 1 228 ? -7.940 -13.117 18.599 1.00 94.44 228 MET A O 1
ATOM 1834 N N . ASN A 1 229 ? -9.565 -13.297 17.046 1.00 92.75 229 ASN A N 1
ATOM 1835 C CA . ASN A 1 229 ? -10.361 -12.139 17.478 1.00 92.75 229 ASN A CA 1
ATOM 1836 C C . ASN A 1 229 ? -11.790 -12.510 17.918 1.00 92.75 229 ASN A C 1
ATOM 1838 O O . ASN A 1 229 ? -12.399 -11.824 18.733 1.00 92.75 229 ASN A O 1
ATOM 1842 N N . GLU A 1 230 ? -12.366 -13.595 17.396 1.00 89.19 230 GLU A N 1
ATOM 1843 C CA . GLU A 1 230 ? -13.736 -14.007 17.707 1.00 89.19 230 GLU A CA 1
ATOM 1844 C C . GLU A 1 230 ? -13.807 -14.633 19.108 1.00 89.19 230 GLU A C 1
ATOM 1846 O O . GLU A 1 230 ? -13.553 -15.822 19.306 1.00 89.19 230 GLU A O 1
ATOM 1851 N N . GLY A 1 231 ? -14.168 -13.812 20.097 1.00 84.12 231 GLY A N 1
ATOM 1852 C CA . GLY A 1 231 ? -14.278 -14.229 21.497 1.00 84.12 231 GLY A CA 1
ATOM 1853 C C . GLY A 1 231 ? -12.931 -14.436 22.198 1.00 84.12 231 GLY A C 1
ATOM 1854 O O . GLY A 1 231 ? -12.890 -15.105 23.235 1.00 84.12 231 GLY A O 1
ATOM 1855 N N . THR A 1 232 ? -11.842 -13.894 21.643 1.00 89.00 232 THR A N 1
ATOM 1856 C CA . THR A 1 232 ? -10.492 -13.925 22.224 1.00 89.00 232 THR A CA 1
ATOM 1857 C C . THR A 1 232 ? -9.733 -12.643 21.896 1.00 89.00 232 THR A C 1
ATOM 1859 O O . THR A 1 232 ? -9.939 -12.100 20.819 1.00 89.00 232 THR A O 1
ATOM 1862 N N . ASP A 1 233 ? -8.765 -12.263 22.729 1.00 87.62 233 ASP A N 1
ATOM 1863 C CA . ASP A 1 233 ? -7.903 -11.091 22.496 1.00 87.62 233 ASP A CA 1
ATOM 1864 C C . ASP A 1 233 ? -6.507 -11.473 21.964 1.00 87.62 233 ASP A C 1
ATOM 1866 O O . ASP A 1 233 ? -5.563 -10.691 22.051 1.00 87.62 233 ASP A O 1
ATOM 1870 N N . GLN A 1 234 ? -6.345 -12.687 21.415 1.00 92.44 234 GLN A N 1
ATOM 1871 C CA . GLN A 1 234 ? -5.033 -13.233 21.031 1.00 92.44 234 GLN A CA 1
ATOM 1872 C C . GLN A 1 234 ? -4.299 -12.359 20.015 1.00 92.44 234 GLN A C 1
ATOM 1874 O O . GLN A 1 234 ? -3.082 -12.218 20.098 1.00 92.44 234 GLN A O 1
ATOM 1879 N N . TRP A 1 235 ? -5.024 -11.791 19.051 1.00 94.00 235 TRP A N 1
ATOM 1880 C CA . TRP A 1 235 ? -4.444 -10.899 18.050 1.00 94.00 235 TRP A CA 1
ATOM 1881 C C . TRP A 1 235 ? -3.907 -9.607 18.675 1.00 94.00 235 TRP A C 1
ATOM 1883 O O . TRP A 1 235 ? -2.760 -9.227 18.440 1.00 94.00 235 TRP A O 1
ATOM 1893 N N . THR A 1 236 ? -4.712 -8.960 19.516 1.00 90.38 236 THR A N 1
ATOM 1894 C CA . THR A 1 236 ? -4.327 -7.726 20.207 1.00 90.38 236 THR A CA 1
ATOM 1895 C C . THR A 1 236 ? -3.175 -7.970 21.182 1.00 90.38 236 THR A C 1
ATOM 1897 O O . THR A 1 236 ? -2.230 -7.186 21.218 1.00 90.38 236 THR A O 1
ATOM 1900 N N . GLU A 1 237 ? -3.192 -9.087 21.917 1.00 90.56 237 GLU A N 1
ATOM 1901 C CA . GLU A 1 237 ? -2.082 -9.509 22.780 1.00 90.56 237 GLU A CA 1
ATOM 1902 C C . GLU A 1 237 ? -0.794 -9.764 21.986 1.00 90.56 237 GLU A C 1
ATOM 1904 O O . GLU A 1 237 ? 0.291 -9.421 22.449 1.00 90.56 237 GLU A O 1
ATOM 1909 N N . HIS A 1 238 ? -0.891 -10.352 20.789 1.00 90.75 238 HIS A N 1
ATOM 1910 C CA . HIS A 1 238 ? 0.275 -10.655 19.959 1.00 90.75 238 HIS A CA 1
ATOM 1911 C C . HIS A 1 238 ? 0.997 -9.392 19.470 1.00 90.75 238 HIS A C 1
ATOM 1913 O O . HIS A 1 238 ? 2.224 -9.373 19.396 1.00 90.75 238 HIS A O 1
ATOM 1919 N N . HIS A 1 239 ? 0.246 -8.328 19.180 1.00 89.69 239 HIS A N 1
ATOM 1920 C CA . HIS A 1 239 ? 0.777 -7.082 18.625 1.00 89.69 239 HIS A CA 1
ATOM 1921 C C . HIS A 1 239 ? 0.802 -5.914 19.628 1.00 89.69 239 HIS A C 1
ATOM 1923 O O . HIS A 1 239 ? 0.960 -4.762 19.219 1.00 89.69 239 HIS A O 1
ATOM 1929 N N . SER A 1 240 ? 0.675 -6.183 20.933 1.00 83.94 240 SER A N 1
ATOM 1930 C CA . SER A 1 240 ? 0.547 -5.146 21.970 1.00 83.94 240 SER A CA 1
ATOM 1931 C C . SER A 1 240 ? 1.764 -4.227 22.102 1.00 83.94 240 SER A C 1
ATOM 1933 O O . SER A 1 240 ? 1.638 -3.099 22.572 1.00 83.94 240 SER A O 1
ATOM 1935 N N . ASP A 1 241 ? 2.945 -4.713 21.715 1.00 83.69 241 ASP A N 1
ATOM 1936 C CA . ASP A 1 241 ? 4.209 -3.979 21.832 1.00 83.69 241 ASP A CA 1
ATOM 1937 C C . ASP A 1 241 ? 4.488 -3.057 20.627 1.00 83.69 241 ASP A C 1
ATOM 1939 O O . ASP A 1 241 ? 5.478 -2.323 20.632 1.00 83.69 241 ASP A O 1
ATOM 1943 N N . ASN A 1 242 ? 3.630 -3.066 19.601 1.00 86.94 242 ASN A N 1
ATOM 1944 C CA . ASN A 1 242 ? 3.837 -2.288 18.380 1.00 86.94 242 ASN A CA 1
ATOM 1945 C C . ASN A 1 242 ? 3.540 -0.792 18.589 1.00 86.94 242 ASN A C 1
ATOM 1947 O O . ASN A 1 242 ? 2.515 -0.412 19.155 1.00 86.94 242 ASN A O 1
ATOM 1951 N N . GLU A 1 243 ? 4.380 0.093 18.037 1.00 88.75 243 GLU A N 1
ATOM 1952 C CA . GLU A 1 243 ? 4.140 1.547 18.098 1.00 88.75 243 GLU A CA 1
ATOM 1953 C C . GLU A 1 243 ? 2.996 2.008 17.179 1.00 88.75 243 GLU A C 1
ATOM 1955 O O . GLU A 1 243 ? 2.452 3.109 17.336 1.00 88.75 243 GLU A O 1
ATOM 1960 N N . ILE A 1 244 ? 2.649 1.177 16.193 1.00 92.69 244 ILE A N 1
ATOM 1961 C CA . ILE A 1 244 ? 1.568 1.399 15.234 1.00 92.69 244 ILE A CA 1
ATOM 1962 C C . ILE A 1 244 ? 0.745 0.114 15.118 1.00 92.69 244 ILE A C 1
ATOM 1964 O O . ILE A 1 244 ? 1.353 -0.951 14.967 1.00 92.69 244 ILE A O 1
ATOM 1968 N N . PRO A 1 245 ? -0.601 0.205 15.123 1.00 94.88 245 PRO A N 1
ATOM 1969 C CA . PRO A 1 245 ? -1.465 -0.947 14.895 1.00 94.88 245 PRO A CA 1
ATOM 1970 C C . PRO A 1 245 ? -1.051 -1.737 13.643 1.00 94.88 245 PRO A C 1
ATOM 1972 O O . PRO A 1 245 ? -0.692 -1.118 12.631 1.00 94.88 245 PRO A O 1
ATOM 1975 N N . PRO A 1 246 ? -1.082 -3.082 13.686 1.00 96.25 246 PRO A N 1
ATOM 1976 C CA . PRO A 1 246 ? -0.722 -3.902 12.540 1.00 96.25 246 PRO A CA 1
ATOM 1977 C C . PRO A 1 246 ? -1.632 -3.588 11.347 1.00 96.25 246 PRO A C 1
ATOM 1979 O O . PRO A 1 246 ? -2.851 -3.434 11.488 1.00 96.25 246 PRO A O 1
ATOM 1982 N N . ILE A 1 247 ? -1.027 -3.505 10.162 1.00 97.81 247 ILE A N 1
ATOM 1983 C CA . ILE A 1 247 ? -1.749 -3.341 8.901 1.00 97.81 247 ILE A CA 1
ATOM 1984 C C . ILE A 1 247 ? -1.868 -4.718 8.252 1.00 97.81 247 ILE A C 1
ATOM 1986 O O . ILE A 1 247 ? -0.862 -5.366 7.980 1.00 97.81 247 ILE A O 1
ATOM 1990 N N . VAL A 1 248 ? -3.092 -5.154 7.981 1.00 97.69 248 VAL A N 1
ATOM 1991 C CA . VAL A 1 248 ? -3.387 -6.419 7.297 1.00 97.69 248 VAL A CA 1
ATOM 1992 C C . VAL A 1 248 ? -3.825 -6.083 5.881 1.00 97.69 248 VAL A C 1
ATOM 1994 O O . VAL A 1 248 ? -4.826 -5.395 5.691 1.00 97.69 248 VAL A O 1
ATOM 1997 N N . SER A 1 249 ? -3.068 -6.504 4.869 1.00 97.88 249 SER A N 1
ATOM 1998 C CA . SER A 1 249 ? -3.310 -6.077 3.490 1.00 97.88 249 SER A CA 1
ATOM 1999 C C . SER A 1 249 ? -3.351 -7.217 2.491 1.00 97.88 249 SER A C 1
ATOM 2001 O O . SER A 1 249 ? -2.627 -8.193 2.612 1.00 97.88 249 SER A O 1
ATOM 2003 N N . ASN A 1 250 ? -4.176 -7.080 1.453 1.00 96.50 250 ASN A N 1
ATOM 2004 C CA . ASN A 1 250 ? -4.196 -8.011 0.322 1.00 96.50 250 ASN A CA 1
ATOM 2005 C C . ASN A 1 250 ? -3.053 -7.777 -0.685 1.00 96.50 250 ASN A C 1
ATOM 2007 O O . ASN A 1 250 ? -2.980 -8.471 -1.705 1.00 96.50 250 ASN A O 1
ATOM 2011 N N . ILE A 1 251 ? -2.184 -6.800 -0.406 1.00 96.00 251 ILE A N 1
ATOM 2012 C CA . ILE A 1 251 ? -0.938 -6.548 -1.123 1.00 96.00 251 ILE A CA 1
ATOM 2013 C C . ILE A 1 251 ? 0.265 -6.721 -0.185 1.00 96.00 251 ILE A C 1
ATOM 2015 O O . ILE A 1 251 ? 0.345 -6.123 0.887 1.00 96.00 251 ILE A O 1
ATOM 2019 N N . GLY A 1 252 ? 1.216 -7.549 -0.601 1.00 93.94 252 GLY A N 1
ATOM 2020 C CA . GLY A 1 252 ? 2.437 -7.892 0.120 1.00 93.94 252 GLY A CA 1
ATOM 2021 C C . GLY A 1 252 ? 3.639 -7.301 -0.592 1.00 93.94 252 GLY A C 1
ATOM 2022 O O . GLY A 1 252 ? 4.046 -7.801 -1.633 1.00 93.94 252 GLY A O 1
ATOM 2023 N N . VAL A 1 253 ? 4.199 -6.226 -0.061 1.00 91.06 253 VAL A N 1
ATOM 2024 C CA . VAL A 1 253 ? 5.370 -5.551 -0.598 1.00 91.06 253 VAL A CA 1
ATOM 2025 C C . VAL A 1 253 ? 6.590 -6.004 0.172 1.00 91.06 253 VAL A C 1
ATOM 2027 O O . VAL A 1 253 ? 6.579 -6.043 1.401 1.00 91.06 253 VAL A O 1
ATOM 2030 N N . GLU A 1 254 ? 7.657 -6.281 -0.557 1.00 88.50 254 GLU A N 1
ATOM 2031 C CA . GLU A 1 254 ? 8.952 -6.615 0.004 1.00 88.50 254 GLU A CA 1
ATOM 2032 C C . GLU A 1 254 ? 10.044 -5.821 -0.702 1.00 88.50 254 GLU A C 1
ATOM 2034 O O . GLU A 1 254 ? 10.221 -5.924 -1.911 1.00 88.50 254 GLU A O 1
ATOM 2039 N N . VAL A 1 255 ? 10.788 -5.028 0.062 1.00 83.38 255 VAL A N 1
ATOM 2040 C CA . VAL A 1 255 ? 11.978 -4.313 -0.399 1.00 83.38 255 VAL A CA 1
ATOM 2041 C C . VAL A 1 255 ? 13.195 -4.935 0.280 1.00 83.38 255 VAL A C 1
ATOM 2043 O O . VAL A 1 255 ? 13.387 -4.767 1.482 1.00 83.38 255 VAL A O 1
ATOM 2046 N N . ASN A 1 256 ? 14.034 -5.628 -0.485 1.00 75.00 256 ASN A N 1
ATOM 2047 C CA . ASN A 1 256 ? 15.302 -6.189 -0.029 1.00 75.00 256 ASN A CA 1
ATOM 2048 C C . ASN A 1 256 ? 16.464 -5.260 -0.422 1.00 75.00 256 ASN A C 1
ATOM 2050 O O . ASN A 1 256 ? 16.620 -4.884 -1.587 1.00 75.00 256 ASN A O 1
ATOM 2054 N N . HIS A 1 257 ? 17.285 -4.871 0.558 1.00 56.94 257 HIS A N 1
ATOM 2055 C CA . HIS A 1 257 ? 18.410 -3.957 0.364 1.00 56.94 257 HIS A CA 1
ATOM 2056 C C . HIS A 1 257 ? 19.758 -4.699 0.493 1.00 56.94 257 HIS A C 1
ATOM 2058 O O . HIS A 1 257 ? 20.032 -5.293 1.535 1.00 56.94 257 HIS A O 1
ATOM 2064 N N . PRO A 1 258 ? 20.683 -4.575 -0.478 1.00 51.84 258 PRO A N 1
ATOM 2065 C CA . PRO A 1 258 ? 21.872 -5.428 -0.573 1.00 51.84 258 PRO A CA 1
ATOM 2066 C C . PRO A 1 258 ? 22.928 -5.183 0.517 1.00 51.84 258 PRO A C 1
ATOM 2068 O O . PRO A 1 258 ? 23.735 -6.053 0.833 1.00 51.84 258 PRO A O 1
ATOM 2071 N N . LYS A 1 259 ? 22.965 -3.978 1.103 1.00 42.53 259 LYS A N 1
ATOM 2072 C CA . LYS A 1 259 ? 24.002 -3.565 2.082 1.00 42.53 259 LYS A CA 1
ATOM 2073 C C . LYS A 1 259 ? 23.508 -3.359 3.510 1.00 42.53 259 LYS A C 1
ATOM 2075 O O . LYS A 1 259 ? 24.317 -3.169 4.415 1.00 42.53 259 LYS A O 1
ATOM 2080 N N . HIS A 1 260 ? 22.198 -3.367 3.707 1.00 46.34 260 HIS A N 1
ATOM 2081 C CA . HIS A 1 260 ? 21.586 -3.123 5.002 1.00 46.34 260 HIS A CA 1
ATOM 2082 C C . HIS A 1 260 ? 20.548 -4.211 5.190 1.00 46.34 260 HIS A C 1
ATOM 2084 O O . HIS A 1 260 ? 19.505 -4.166 4.547 1.00 46.34 260 HIS A O 1
ATOM 2090 N N . SER A 1 261 ? 20.856 -5.180 6.058 1.00 46.91 261 SER A N 1
ATOM 2091 C CA . SER A 1 261 ? 19.809 -6.022 6.628 1.00 46.91 261 SER A CA 1
ATOM 2092 C C . SER A 1 261 ? 18.785 -5.068 7.229 1.00 46.91 261 SER A C 1
ATOM 2094 O O . SER A 1 261 ? 19.127 -4.271 8.106 1.00 46.91 261 SER A O 1
ATOM 2096 N N . MET A 1 262 ? 17.567 -5.060 6.694 1.00 53.50 262 MET A N 1
ATOM 2097 C CA . MET A 1 262 ? 16.464 -4.373 7.348 1.00 53.50 262 MET A CA 1
ATOM 2098 C C . MET A 1 262 ? 16.164 -5.237 8.576 1.00 53.50 262 MET A C 1
ATOM 2100 O O . MET A 1 262 ? 15.560 -6.294 8.446 1.00 53.50 262 MET A O 1
ATOM 2104 N N . GLU A 1 263 ? 16.733 -4.848 9.723 1.00 45.03 263 GLU A N 1
ATOM 2105 C CA . GLU A 1 263 ? 17.131 -5.678 10.881 1.00 45.03 263 GLU A CA 1
ATOM 2106 C C . GLU A 1 263 ? 16.048 -6.536 11.576 1.00 45.03 263 GLU A C 1
ATOM 2108 O O . GLU A 1 263 ? 16.283 -7.047 12.666 1.00 45.03 263 GLU A O 1
ATOM 2113 N N . THR A 1 264 ? 14.865 -6.737 11.003 1.00 46.41 264 THR A N 1
ATOM 2114 C CA . THR A 1 264 ? 13.726 -7.340 11.711 1.00 46.41 264 THR A CA 1
ATOM 2115 C C . THR A 1 264 ? 13.109 -8.580 11.060 1.00 46.41 264 THR A C 1
ATOM 2117 O O . THR A 1 264 ? 12.234 -9.184 11.671 1.00 46.41 264 THR A O 1
ATOM 2120 N N . VAL A 1 265 ? 13.596 -9.041 9.900 1.00 47.66 265 VAL A N 1
ATOM 2121 C CA . VAL A 1 265 ? 13.302 -10.392 9.380 1.00 47.66 265 VAL A CA 1
ATOM 2122 C C . VAL A 1 265 ? 14.596 -10.986 8.813 1.00 47.66 265 VAL A C 1
ATOM 2124 O O . VAL A 1 265 ? 15.196 -10.403 7.915 1.00 47.66 265 VAL A O 1
ATOM 2127 N N . SER A 1 266 ? 15.066 -12.124 9.342 1.00 43.62 266 SER A N 1
ATOM 2128 C CA . SER A 1 266 ? 16.262 -12.811 8.823 1.00 43.62 266 SER A CA 1
ATOM 2129 C C . SER A 1 266 ? 15.971 -13.335 7.417 1.00 43.62 266 SER A C 1
ATOM 2131 O O . SER A 1 266 ? 15.413 -14.421 7.274 1.00 43.62 266 SER A O 1
ATOM 2133 N N . ARG A 1 267 ? 16.331 -12.569 6.387 1.00 54.88 267 ARG A N 1
ATOM 2134 C CA . ARG A 1 267 ? 16.268 -12.991 4.983 1.00 54.88 267 ARG A CA 1
ATOM 2135 C C . ARG A 1 267 ? 17.663 -12.955 4.373 1.00 54.88 267 ARG A C 1
ATOM 2137 O O . ARG A 1 267 ? 18.533 -12.216 4.840 1.00 54.88 267 ARG A O 1
ATOM 2144 N N . ASP A 1 268 ? 17.883 -13.787 3.360 1.00 51.19 268 ASP A N 1
ATOM 2145 C CA . ASP A 1 268 ? 19.154 -13.808 2.644 1.00 51.19 268 ASP A CA 1
ATOM 2146 C C . ASP A 1 268 ? 19.391 -12.442 1.981 1.00 51.19 268 ASP A C 1
ATOM 2148 O O . ASP A 1 268 ? 18.517 -11.881 1.312 1.00 51.19 268 ASP A O 1
ATOM 2152 N N . LEU A 1 269 ? 20.579 -11.878 2.207 1.00 52.66 269 LEU A N 1
ATOM 2153 C CA . LEU A 1 269 ? 20.977 -10.618 1.590 1.00 52.66 269 LEU A CA 1
ATOM 2154 C C . LEU A 1 269 ? 21.148 -10.843 0.086 1.00 52.66 269 LEU A C 1
ATOM 2156 O O . LEU A 1 269 ? 21.972 -11.654 -0.340 1.00 52.66 269 LEU A O 1
ATOM 2160 N N . SER A 1 270 ? 20.377 -10.106 -0.707 1.00 53.25 270 SER A N 1
ATOM 2161 C CA . SER A 1 270 ? 20.541 -10.055 -2.157 1.00 53.25 270 SER A CA 1
ATOM 2162 C C . SER A 1 270 ? 21.827 -9.295 -2.521 1.00 53.25 270 SER A C 1
ATOM 2164 O O . SER A 1 270 ? 22.226 -8.360 -1.828 1.00 53.25 270 SER A O 1
ATOM 2166 N N . GLY A 1 271 ? 22.491 -9.682 -3.616 1.00 56.56 271 GLY A N 1
ATOM 2167 C CA . GLY A 1 271 ? 23.594 -8.903 -4.200 1.00 56.56 271 GLY A CA 1
ATOM 2168 C C . GLY A 1 271 ? 23.136 -7.590 -4.856 1.00 56.56 271 GLY A C 1
ATOM 2169 O O . GLY A 1 271 ? 23.958 -6.696 -5.045 1.00 56.56 271 GLY A O 1
ATOM 2170 N N . ASP A 1 272 ? 21.832 -7.474 -5.129 1.00 60.56 272 ASP A N 1
ATOM 2171 C CA . ASP A 1 272 ? 21.132 -6.369 -5.795 1.00 60.56 272 ASP A CA 1
ATOM 2172 C C . ASP A 1 272 ? 19.990 -5.811 -4.921 1.00 60.56 272 ASP A C 1
ATOM 2174 O O . ASP A 1 272 ? 19.603 -6.432 -3.929 1.00 60.56 272 ASP A O 1
ATOM 2178 N N . HIS A 1 273 ? 19.406 -4.655 -5.258 1.00 63.84 273 HIS A N 1
ATOM 2179 C CA . HIS A 1 273 ? 18.147 -4.255 -4.612 1.00 63.84 273 HIS A CA 1
ATOM 2180 C C . HIS A 1 273 ? 16.987 -4.971 -5.293 1.00 63.84 273 HIS A C 1
ATOM 2182 O O . HIS A 1 273 ? 16.734 -4.743 -6.473 1.00 63.84 273 HIS A O 1
ATOM 2188 N N . GLU A 1 274 ? 16.265 -5.800 -4.554 1.00 75.81 274 GLU A N 1
ATOM 2189 C CA . GLU A 1 274 ? 15.107 -6.527 -5.068 1.00 75.81 274 GLU A CA 1
ATOM 2190 C C . GLU A 1 274 ? 13.838 -5.955 -4.441 1.00 75.81 274 GLU A C 1
ATOM 2192 O O . GLU A 1 274 ? 13.764 -5.765 -3.230 1.00 75.81 274 GLU A O 1
ATOM 2197 N N . ILE A 1 275 ? 12.845 -5.640 -5.266 1.00 81.62 275 ILE A N 1
ATOM 2198 C CA . ILE A 1 275 ? 11.538 -5.165 -4.830 1.00 81.62 275 ILE A CA 1
ATOM 2199 C C . ILE A 1 275 ? 10.483 -6.103 -5.393 1.00 81.62 275 ILE A C 1
ATOM 2201 O O . ILE A 1 275 ? 10.463 -6.367 -6.592 1.00 81.62 275 ILE A O 1
ATOM 2205 N N . GLN A 1 276 ? 9.597 -6.593 -4.541 1.00 86.50 276 GLN A N 1
ATOM 2206 C CA . GLN A 1 276 ? 8.525 -7.502 -4.911 1.00 86.50 276 GLN A CA 1
ATOM 2207 C C . GLN A 1 276 ? 7.176 -6.974 -4.431 1.00 86.50 276 GLN A C 1
ATOM 2209 O O . GLN A 1 276 ? 7.075 -6.304 -3.402 1.00 86.50 276 GLN A O 1
ATOM 2214 N N . LEU A 1 277 ? 6.135 -7.296 -5.190 1.00 86.88 277 LEU A N 1
ATOM 2215 C CA . LEU A 1 277 ? 4.742 -7.080 -4.841 1.00 86.88 277 LEU A CA 1
ATOM 2216 C C . LEU A 1 277 ? 3.975 -8.378 -5.106 1.00 86.88 277 LEU A C 1
ATOM 2218 O O . LEU A 1 277 ? 3.904 -8.857 -6.236 1.00 86.88 277 LEU A O 1
ATOM 2222 N N . ASN A 1 278 ? 3.366 -8.908 -4.058 1.00 88.94 278 ASN A N 1
ATOM 2223 C CA . ASN A 1 278 ? 2.490 -10.066 -4.064 1.00 88.94 278 ASN A CA 1
ATOM 2224 C C . ASN A 1 278 ? 1.046 -9.599 -3.895 1.00 88.94 278 ASN A C 1
ATOM 2226 O O . ASN A 1 278 ? 0.764 -8.746 -3.057 1.00 88.94 278 ASN A O 1
ATOM 2230 N N . LYS A 1 279 ? 0.114 -10.161 -4.660 1.00 87.12 279 LYS A N 1
ATOM 2231 C CA . LYS A 1 279 ? -1.324 -9.980 -4.429 1.00 87.12 279 LYS A CA 1
ATOM 2232 C C . LYS A 1 279 ? -1.924 -11.279 -3.924 1.00 87.12 279 LYS A C 1
ATOM 2234 O O . LYS A 1 279 ? -1.544 -12.351 -4.387 1.00 87.12 279 LYS A O 1
ATOM 2239 N N . SER A 1 280 ? -2.931 -11.186 -3.061 1.00 79.62 280 SER A N 1
ATOM 2240 C CA . SER A 1 280 ? -3.666 -12.365 -2.577 1.00 79.62 280 SER A CA 1
ATOM 2241 C C . SER A 1 280 ? -4.337 -13.175 -3.698 1.00 79.62 280 SER A C 1
ATOM 2243 O O . SER A 1 280 ? -4.576 -14.368 -3.551 1.00 79.62 280 SER A O 1
ATOM 2245 N N . SER A 1 281 ? -4.575 -12.557 -4.861 1.00 74.81 281 SER A N 1
ATOM 2246 C CA . SER A 1 281 ? -5.049 -13.227 -6.079 1.00 74.81 281 SER A CA 1
ATOM 2247 C C . SER A 1 281 ? -4.008 -14.138 -6.752 1.00 74.81 281 SER A C 1
ATOM 2249 O O . SER A 1 281 ? -4.337 -14.793 -7.739 1.00 74.81 281 SER A O 1
ATOM 2251 N N . GLY A 1 282 ? -2.762 -14.161 -6.268 1.00 75.94 282 GLY A N 1
ATOM 2252 C CA . GLY A 1 282 ? -1.655 -14.956 -6.811 1.00 75.94 282 GLY A CA 1
ATOM 2253 C C . GLY A 1 282 ? -0.798 -14.243 -7.862 1.00 75.94 282 GLY A C 1
ATOM 2254 O O . GLY A 1 282 ? 0.127 -14.845 -8.400 1.00 75.94 282 GLY A O 1
ATOM 2255 N N . GLU A 1 283 ? -1.079 -12.972 -8.168 1.00 80.06 283 GLU A N 1
ATOM 2256 C CA . GLU A 1 283 ? -0.224 -12.169 -9.050 1.00 80.06 283 GLU A CA 1
ATOM 2257 C C . GLU A 1 283 ? 1.063 -11.760 -8.314 1.00 80.06 283 GLU A C 1
ATOM 2259 O O . GLU A 1 283 ? 1.005 -11.300 -7.170 1.00 80.06 283 GLU A O 1
ATOM 2264 N N . HIS A 1 284 ? 2.210 -11.895 -8.984 1.00 84.06 284 HIS A N 1
ATOM 2265 C CA . HIS A 1 284 ? 3.528 -11.553 -8.450 1.00 84.06 284 HIS A CA 1
ATOM 2266 C C . HIS A 1 284 ? 4.267 -10.625 -9.414 1.00 84.06 284 HIS A C 1
ATOM 2268 O O . HIS A 1 284 ? 4.413 -10.945 -10.593 1.00 84.06 284 HIS A O 1
ATOM 2274 N N . TYR A 1 285 ? 4.763 -9.508 -8.891 1.00 81.62 285 TYR A N 1
ATOM 2275 C CA . TYR A 1 285 ? 5.554 -8.518 -9.617 1.00 81.62 285 TYR A CA 1
ATOM 2276 C C . TYR A 1 285 ? 6.907 -8.375 -8.933 1.00 81.62 285 TYR A C 1
ATOM 2278 O O . TYR A 1 285 ? 6.977 -8.301 -7.706 1.00 81.62 285 TYR A O 1
ATOM 2286 N N . ARG A 1 286 ? 7.986 -8.315 -9.713 1.00 81.75 286 ARG A N 1
ATOM 2287 C CA . ARG A 1 286 ? 9.356 -8.232 -9.196 1.00 81.75 286 ARG A CA 1
ATOM 2288 C C . ARG A 1 286 ? 10.172 -7.232 -9.990 1.00 81.75 286 ARG A C 1
ATOM 2290 O O . ARG A 1 286 ? 10.088 -7.221 -11.214 1.00 81.75 286 ARG A O 1
ATOM 2297 N N . HIS A 1 287 ? 10.990 -6.452 -9.291 1.00 76.81 287 HIS A N 1
ATOM 2298 C CA . HIS A 1 287 ? 11.967 -5.530 -9.848 1.00 76.81 287 HIS A CA 1
ATOM 2299 C C . HIS A 1 287 ? 13.330 -5.668 -9.189 1.00 76.81 287 HIS A C 1
ATOM 2301 O O . HIS A 1 287 ? 13.424 -5.723 -7.968 1.00 76.81 287 HIS A O 1
ATOM 2307 N N . ILE A 1 288 ? 14.388 -5.700 -9.999 1.00 73.00 288 ILE A N 1
ATOM 2308 C CA . ILE A 1 288 ? 15.767 -5.823 -9.524 1.00 73.00 288 ILE A CA 1
ATOM 2309 C C . ILE A 1 288 ? 16.562 -4.612 -10.009 1.00 73.00 288 ILE A C 1
ATOM 2311 O O . ILE A 1 288 ? 16.767 -4.422 -11.207 1.00 73.00 288 ILE A O 1
ATOM 2315 N N . ILE A 1 289 ? 17.050 -3.805 -9.069 1.00 68.00 289 ILE A N 1
ATOM 2316 C CA . ILE A 1 289 ? 18.007 -2.732 -9.332 1.00 68.00 289 ILE A CA 1
ATOM 2317 C C . ILE A 1 289 ? 19.397 -3.295 -9.057 1.00 68.00 289 ILE A C 1
ATOM 2319 O O . ILE A 1 289 ? 19.816 -3.427 -7.902 1.00 68.00 289 ILE A O 1
ATOM 2323 N N . ARG A 1 290 ? 20.110 -3.622 -10.137 1.00 62.56 290 ARG A N 1
ATOM 2324 C CA . ARG A 1 290 ? 21.455 -4.195 -10.058 1.00 62.56 290 ARG A CA 1
ATOM 2325 C C . ARG A 1 290 ? 22.445 -3.201 -9.449 1.00 62.56 290 ARG A C 1
ATOM 2327 O O . ARG A 1 290 ? 22.544 -2.059 -9.909 1.00 62.56 290 ARG A O 1
ATOM 2334 N N . THR A 1 291 ? 23.186 -3.624 -8.427 1.00 55.31 291 THR A N 1
ATOM 2335 C CA . THR A 1 291 ? 24.273 -2.821 -7.851 1.00 55.31 291 THR A CA 1
ATOM 2336 C C . THR A 1 291 ? 25.577 -3.132 -8.579 1.00 55.31 291 THR A C 1
ATOM 2338 O O . THR A 1 291 ? 26.133 -4.212 -8.416 1.00 55.31 291 THR A O 1
ATOM 2341 N N . ASN A 1 292 ? 26.066 -2.177 -9.380 1.00 50.59 292 ASN A N 1
ATOM 2342 C CA . ASN A 1 292 ? 27.397 -2.246 -10.005 1.00 50.59 292 ASN A CA 1
ATOM 2343 C C . ASN A 1 292 ? 28.538 -2.280 -8.977 1.00 50.59 292 ASN A C 1
ATOM 2345 O O . ASN A 1 292 ? 28.438 -1.567 -7.946 1.00 50.59 292 ASN A O 1
#